Protein AF-K6UZ77-F1 (afdb_monomer_lite)

Secondary structure (DSSP, 8-state):
-HHHHHHHHSTT--HHHHHHHHHHHHHHHHHH----HHHHHHHHHHHHHHHGGGTT-TTS-HHHHHHHHHHHHTT-HHHHHHHHHHHHHHS-HHHHHHHHHHHHTSTTGGGGGSHHHHHHHHHHHHHHHTS--HHHHHHHHHHHHHHTTTTTHHHHHTTHHHHHHHHHT--HHHHHHHHHHHHHHHHHHHHTT-GGGGHHHHHHHHHHHHHHHHH---HHHHHHHHHHHTTGGGT-HHHHHHHHHHHTTS-HHHHHHHTSTTHHHHHHHHHTTSHHHHHHSSSHHHHHHHHHHHHHHHHHHHHHHHH--

Organism: Plasmodium cynomolgi (strain B) (NCBI:txid1120755)

Foldseek 3Di:
DVVVLVQLLDPPCFQVNLLVVLVVLLVVLVVVPDPDPVVLLVVLVVLLSSVLSPLPDPTYDLLSSLSNLLSSCPLPPVSVVVSLCSCVVRHDPLVSLVNVLSNCLDPSNPSCPPPSNVVVLLVLLVVQLPPPDVSSVLSSLLSLLSCLQDPNLVSVLVCLVSLLVVVVVVDLSSLLSLLSSLLSSLLSCVVVVNCVVRVPSNVSSVVSLQVSLQPDPDPLVNLVSLLSCLSVCVPDVVSVVSNVVSLVVDDPVVNVLSLDLPNLVVSVVVVCVDPSCVVRPNRVVVVVSVVSSVPRNVSSNVSCVVVVD

Sequence (309 aa):
MALLFQVLSSAKCDCGVFTSIMNYLKQLLGYLKINDTTTSEIICNIILKGIFVLDTGRNKNIRSFCELIILLINNDRHSLMNILRVIKDTMSLDFFYLFLLTLLSSPANSFIRQKDVKDIYLYYLFAGLHTNRENIMLYSLEMLNMLSLLDVYPEIVHLAGLLQNILEINNRNYDTYLFTISCNVVCKMKENQKEDLYNAELAQLVEICFEVLRRTKAKKLLYFFFLYSHKMLSMHDSFFDLYLKRYNELSDEEQKVLLSNNIFEASFRQICSCKFVQRHFSNIFCENMKTLSEESNLSLFHLLLTKVR

Radius of gyration: 21.84 Å; chains: 1; bounding box: 52×37×70 Å

Structure (mmCIF, N/CA/C/O backbone):
data_AF-K6UZ77-F1
#
_entry.id   AF-K6UZ77-F1
#
loop_
_atom_site.group_PDB
_atom_site.id
_atom_site.type_symbol
_atom_site.label_atom_id
_atom_site.label_alt_id
_atom_site.label_comp_id
_atom_site.label_asym_id
_atom_site.label_entity_id
_atom_site.label_seq_id
_atom_site.pdbx_PDB_ins_code
_atom_site.Cartn_x
_atom_site.Cartn_y
_atom_site.Cartn_z
_atom_site.occupancy
_atom_site.B_iso_or_equiv
_atom_site.auth_seq_id
_atom_site.auth_comp_id
_atom_site.auth_asym_id
_atom_site.auth_atom_id
_atom_site.pdbx_PDB_model_num
ATOM 1 N N . MET A 1 1 ? 15.164 -4.986 -35.325 1.00 46.94 1 MET A N 1
ATOM 2 C CA . MET A 1 1 ? 14.665 -3.878 -34.473 1.00 46.94 1 MET A CA 1
ATOM 3 C C . MET A 1 1 ? 13.613 -3.002 -35.153 1.00 46.94 1 MET A C 1
ATOM 5 O O . MET A 1 1 ? 12.541 -2.871 -34.583 1.00 46.94 1 MET A O 1
ATOM 9 N N . ALA A 1 2 ? 13.826 -2.480 -36.370 1.00 41.81 2 ALA A N 1
ATOM 10 C CA . ALA A 1 2 ? 12.778 -1.748 -37.110 1.00 41.81 2 ALA A CA 1
ATOM 11 C C . ALA A 1 2 ? 11.481 -2.570 -37.316 1.00 41.81 2 ALA A C 1
ATOM 13 O O . ALA A 1 2 ? 10.381 -2.052 -37.160 1.00 41.81 2 ALA A O 1
ATOM 14 N N . LEU A 1 3 ? 11.622 -3.881 -37.547 1.00 53.91 3 LEU A N 1
ATOM 15 C CA . LEU A 1 3 ? 10.512 -4.843 -37.596 1.00 53.91 3 LEU A CA 1
ATOM 16 C C . LEU A 1 3 ? 9.772 -4.990 -36.257 1.00 53.91 3 LEU A C 1
ATOM 18 O O . LEU A 1 3 ? 8.552 -5.069 -36.242 1.00 53.91 3 LEU A O 1
ATOM 22 N N . LEU A 1 4 ? 10.488 -4.981 -35.126 1.00 57.41 4 LEU A N 1
ATOM 23 C CA . LEU A 1 4 ? 9.871 -5.059 -33.797 1.00 57.41 4 LEU A CA 1
ATOM 24 C C . LEU A 1 4 ? 9.012 -3.813 -33.541 1.00 57.41 4 LEU A C 1
ATOM 26 O O . LEU A 1 4 ? 7.877 -3.918 -33.094 1.00 57.41 4 LEU A O 1
ATOM 30 N N . PHE A 1 5 ? 9.535 -2.639 -33.898 1.00 54.56 5 PHE A N 1
ATOM 31 C CA . PHE A 1 5 ? 8.814 -1.371 -33.820 1.00 54.56 5 PHE A CA 1
ATOM 32 C C . PHE A 1 5 ? 7.555 -1.358 -34.703 1.00 54.56 5 PHE A C 1
ATOM 34 O O . PHE A 1 5 ? 6.481 -0.992 -34.229 1.00 54.56 5 PHE A O 1
ATOM 41 N N . GLN A 1 6 ? 7.643 -1.820 -35.955 1.00 58.03 6 GLN A N 1
ATOM 42 C CA . GLN A 1 6 ? 6.482 -1.969 -36.847 1.00 58.03 6 GLN A CA 1
ATOM 43 C C . GLN A 1 6 ? 5.432 -2.959 -36.318 1.00 58.03 6 GLN A C 1
ATOM 45 O O . GLN A 1 6 ? 4.235 -2.725 -36.456 1.00 58.03 6 GLN A O 1
ATOM 50 N N . VAL A 1 7 ? 5.857 -4.052 -35.680 1.00 60.66 7 VAL A N 1
ATOM 51 C CA . VAL A 1 7 ? 4.934 -5.033 -35.095 1.00 60.66 7 VAL A CA 1
ATOM 52 C C . VAL A 1 7 ? 4.269 -4.484 -33.827 1.00 60.66 7 VAL A C 1
ATOM 54 O O . VAL A 1 7 ? 3.061 -4.629 -33.671 1.00 60.66 7 VAL A O 1
ATOM 57 N N . LEU A 1 8 ? 5.007 -3.801 -32.946 1.00 58.91 8 LEU A N 1
ATOM 58 C CA . LEU A 1 8 ? 4.470 -3.216 -31.705 1.00 58.91 8 LEU A CA 1
ATOM 59 C C . LEU A 1 8 ? 3.510 -2.041 -31.954 1.00 58.91 8 LEU A C 1
ATOM 61 O O . LEU A 1 8 ? 2.575 -1.836 -31.173 1.00 58.91 8 LEU A O 1
ATOM 65 N N . SER A 1 9 ? 3.737 -1.292 -33.035 1.00 55.97 9 SER A N 1
ATOM 66 C CA . SER A 1 9 ? 2.908 -0.160 -33.472 1.00 55.97 9 SER A CA 1
ATOM 67 C C . SER A 1 9 ? 1.680 -0.568 -34.292 1.00 55.97 9 SER A C 1
ATOM 69 O O . SER A 1 9 ? 0.791 0.249 -34.518 1.00 55.97 9 SER A O 1
ATOM 71 N N . SER A 1 10 ? 1.594 -1.833 -34.712 1.00 62.09 10 SER A N 1
ATOM 72 C CA . SER A 1 10 ? 0.469 -2.340 -35.493 1.00 62.09 10 SER A CA 1
ATOM 73 C C . SER A 1 10 ? -0.815 -2.404 -34.663 1.00 62.09 10 SER A C 1
ATOM 75 O O . SER A 1 10 ? -0.825 -2.928 -33.548 1.00 62.09 10 SER A O 1
ATOM 77 N N . ALA A 1 11 ? -1.935 -1.974 -35.253 1.00 58.62 11 ALA A N 1
ATOM 78 C CA . ALA A 1 11 ? -3.274 -2.133 -34.679 1.00 58.62 11 ALA A CA 1
ATOM 79 C C . ALA A 1 11 ? -3.675 -3.610 -34.465 1.00 58.62 11 ALA A C 1
ATOM 81 O O . ALA A 1 11 ? -4.612 -3.891 -33.725 1.00 58.62 11 ALA A O 1
ATOM 82 N N . LYS A 1 12 ? -2.960 -4.556 -35.096 1.00 61.72 12 LYS A N 1
ATOM 83 C CA . LYS A 1 12 ? -3.152 -6.008 -34.928 1.00 61.72 12 LYS A CA 1
ATOM 84 C C . LYS A 1 12 ? -2.359 -6.603 -33.755 1.00 61.72 12 LYS A C 1
ATOM 86 O O . LYS A 1 12 ? -2.467 -7.797 -33.503 1.00 61.72 12 LYS A O 1
ATOM 91 N N . CYS A 1 13 ? -1.534 -5.809 -33.070 1.00 64.38 13 CYS A N 1
ATOM 92 C CA . CYS A 1 13 ? -0.784 -6.253 -31.899 1.00 64.38 13 CYS A CA 1
ATOM 93 C C . CYS A 1 13 ? -1.684 -6.200 -30.660 1.00 64.38 13 CYS A C 1
ATOM 95 O O . CYS A 1 13 ? -1.732 -5.194 -29.944 1.00 64.38 13 CYS A O 1
ATOM 97 N N . ASP A 1 14 ? -2.439 -7.279 -30.455 1.00 65.00 14 ASP A N 1
ATOM 98 C CA . ASP A 1 14 ? -3.237 -7.487 -29.251 1.00 65.00 14 ASP A CA 1
ATOM 99 C C . ASP A 1 14 ? -2.370 -7.897 -28.045 1.00 65.00 14 ASP A C 1
ATOM 101 O O . ASP A 1 14 ? -1.153 -8.068 -28.145 1.00 65.00 14 ASP A O 1
ATOM 105 N N . CYS A 1 15 ? -3.003 -8.041 -26.877 1.00 60.06 15 CYS A N 1
ATOM 106 C CA . CYS A 1 15 ? -2.317 -8.398 -25.636 1.00 60.06 15 CYS A CA 1
ATOM 107 C C . CYS A 1 15 ? -1.567 -9.742 -25.736 1.00 60.06 15 CYS A C 1
ATOM 109 O O . CYS A 1 15 ? -0.464 -9.859 -25.207 1.00 60.06 15 CYS A O 1
ATOM 111 N N . GLY A 1 16 ? -2.116 -10.732 -26.449 1.00 63.66 16 GLY A N 1
ATOM 112 C CA . GLY A 1 16 ? -1.512 -12.058 -26.589 1.00 63.66 16 GLY A CA 1
ATOM 113 C C . GLY A 1 16 ? -0.252 -12.026 -27.449 1.00 63.66 16 GLY A C 1
ATOM 114 O O . GLY A 1 16 ? 0.808 -12.477 -27.013 1.00 63.66 16 GLY A O 1
ATOM 115 N N . VAL A 1 17 ? -0.341 -11.410 -28.631 1.00 67.25 17 VAL A N 1
ATOM 116 C CA . VAL A 1 17 ? 0.807 -11.203 -29.529 1.00 67.25 17 VAL A CA 1
ATOM 117 C C . VAL A 1 17 ? 1.891 -10.386 -28.829 1.00 67.25 17 VAL A C 1
ATOM 119 O O . VAL A 1 17 ? 3.074 -10.731 -28.877 1.00 67.25 17 VAL A O 1
ATOM 122 N N . PHE A 1 18 ? 1.486 -9.334 -28.120 1.00 64.00 18 PHE A N 1
ATOM 123 C CA . PHE A 1 18 ? 2.385 -8.502 -27.339 1.00 64.00 18 PHE A CA 1
ATOM 124 C C . PHE A 1 18 ? 3.118 -9.306 -26.249 1.00 64.00 18 PHE A C 1
ATOM 126 O O . PHE A 1 18 ? 4.346 -9.249 -26.161 1.00 64.00 18 PHE A O 1
ATOM 133 N N . THR A 1 19 ? 2.405 -10.113 -25.458 1.00 64.75 19 THR A N 1
ATOM 134 C CA . THR A 1 19 ? 3.013 -10.967 -24.426 1.00 64.75 19 THR A CA 1
ATOM 135 C C . THR A 1 19 ? 3.993 -11.984 -25.018 1.00 64.75 19 THR A C 1
ATOM 137 O O . THR A 1 19 ? 5.072 -12.176 -24.456 1.00 64.75 19 THR A O 1
ATOM 140 N N . SER A 1 20 ? 3.691 -12.588 -26.171 1.00 68.25 20 SER A N 1
ATOM 141 C CA . SER A 1 20 ? 4.612 -13.506 -26.855 1.00 68.25 20 SER A CA 1
ATOM 142 C C . SER A 1 20 ? 5.909 -12.824 -27.298 1.00 68.25 20 SER A C 1
ATOM 144 O O . SER A 1 20 ? 6.992 -13.361 -27.059 1.00 68.25 20 SER A O 1
ATOM 146 N N . ILE A 1 21 ? 5.822 -11.619 -27.875 1.00 67.06 21 ILE A N 1
ATOM 147 C CA . ILE A 1 21 ? 7.001 -10.820 -28.259 1.00 67.06 21 ILE A CA 1
ATOM 148 C C . ILE A 1 21 ? 7.850 -10.500 -27.027 1.00 67.06 21 ILE A C 1
ATOM 150 O O . ILE A 1 21 ? 9.077 -10.597 -27.065 1.00 67.06 21 ILE A O 1
ATOM 154 N N . MET A 1 22 ? 7.203 -10.152 -25.916 1.00 67.12 22 MET A N 1
ATOM 155 C CA . MET A 1 22 ? 7.898 -9.848 -24.672 1.00 67.12 22 MET A CA 1
ATOM 156 C C . MET A 1 22 ? 8.594 -11.056 -24.070 1.00 67.12 22 MET A C 1
ATOM 158 O O . MET A 1 22 ? 9.744 -10.945 -23.655 1.00 67.12 22 MET A O 1
ATOM 162 N N . ASN A 1 23 ? 7.946 -12.217 -24.062 1.00 67.38 23 ASN A N 1
ATOM 163 C CA . ASN A 1 23 ? 8.566 -13.442 -23.572 1.00 67.38 23 ASN A CA 1
ATOM 164 C C . ASN A 1 23 ? 9.771 -13.847 -24.426 1.00 67.38 23 ASN A C 1
ATOM 166 O O . ASN A 1 23 ? 10.802 -14.222 -23.870 1.00 67.38 23 ASN A O 1
ATOM 170 N N . TYR A 1 24 ? 9.686 -13.683 -25.747 1.00 70.00 24 TYR A N 1
ATOM 171 C CA . TYR A 1 24 ? 10.829 -13.891 -26.634 1.00 70.00 24 TYR A CA 1
ATOM 172 C C . TYR A 1 24 ? 11.985 -12.932 -26.316 1.00 70.00 24 TYR A C 1
ATOM 174 O O . TYR A 1 24 ? 13.129 -13.361 -26.188 1.00 70.00 24 TYR A O 1
ATOM 182 N N . LEU A 1 25 ? 11.698 -11.640 -26.125 1.00 67.62 25 LEU A N 1
ATOM 183 C CA . LEU A 1 25 ? 12.727 -10.661 -25.769 1.00 67.62 25 LEU A CA 1
ATOM 184 C C . LEU A 1 25 ? 13.370 -10.961 -24.411 1.00 67.62 25 LEU A C 1
ATOM 186 O O . LEU A 1 25 ? 14.585 -10.847 -24.295 1.00 67.62 25 LEU A O 1
ATOM 190 N N . LYS A 1 26 ? 12.603 -11.406 -23.409 1.00 67.44 26 LYS A N 1
ATOM 191 C CA . LYS A 1 26 ? 13.160 -11.824 -22.111 1.00 67.44 26 LYS A CA 1
ATOM 192 C C . LYS A 1 26 ? 14.119 -12.996 -22.263 1.00 67.44 26 LYS A C 1
ATOM 194 O O . LYS A 1 26 ? 15.205 -12.964 -21.695 1.00 67.44 26 LYS A O 1
ATOM 199 N N . GLN A 1 27 ? 13.725 -14.012 -23.033 1.00 68.19 27 GLN A N 1
ATOM 200 C CA . GLN A 1 27 ? 14.581 -15.164 -23.316 1.00 68.19 27 GLN A CA 1
ATOM 201 C C . GLN A 1 27 ? 15.862 -14.714 -24.018 1.00 68.19 27 GLN A C 1
ATOM 203 O O . GLN A 1 27 ? 16.953 -15.049 -23.569 1.00 68.19 27 GLN A O 1
ATOM 208 N N . LEU A 1 28 ? 15.737 -13.889 -25.060 1.00 67.12 28 LEU A N 1
ATOM 209 C CA . LEU A 1 28 ? 16.874 -13.356 -25.805 1.00 67.12 28 LEU A CA 1
ATOM 210 C C . LEU A 1 28 ? 17.838 -12.570 -24.904 1.00 67.12 28 LEU A C 1
ATOM 212 O O . LEU A 1 28 ? 19.041 -12.804 -24.957 1.00 67.12 28 LEU A O 1
ATOM 216 N N . LEU A 1 29 ? 17.329 -11.677 -24.053 1.00 64.19 29 LEU A N 1
ATOM 217 C CA . LEU A 1 29 ? 18.154 -10.917 -23.109 1.00 64.19 29 LEU A CA 1
ATOM 218 C C . LEU A 1 29 ? 18.827 -11.816 -22.070 1.00 64.19 29 LEU A C 1
ATOM 220 O O . LEU A 1 29 ? 20.002 -11.620 -21.772 1.00 64.19 29 LEU A O 1
ATOM 224 N N . GLY A 1 30 ? 18.119 -12.836 -21.578 1.00 65.00 30 GLY A N 1
ATOM 225 C CA . GLY A 1 30 ? 18.694 -13.849 -20.693 1.00 65.00 30 GLY A CA 1
ATOM 226 C C . GLY A 1 30 ? 19.839 -14.633 -21.347 1.00 65.00 30 GLY A C 1
ATOM 227 O O . GLY A 1 30 ? 20.818 -14.960 -20.678 1.00 65.00 30 GLY A O 1
ATOM 228 N N . TYR A 1 31 ? 19.756 -14.889 -22.656 1.00 63.69 31 TYR A N 1
ATOM 229 C CA . TYR A 1 31 ? 20.817 -15.557 -23.416 1.00 63.69 31 TYR A CA 1
ATOM 230 C C . TYR A 1 31 ? 22.008 -14.651 -23.737 1.00 63.69 31 TYR A C 1
ATOM 232 O O . TYR A 1 31 ? 23.142 -15.127 -23.734 1.00 63.69 31 TYR A O 1
ATOM 240 N N . LEU A 1 32 ? 21.774 -13.366 -24.014 1.00 61.66 32 LEU A N 1
ATOM 241 C CA . LEU A 1 32 ? 22.810 -12.458 -24.512 1.00 61.66 32 LEU A CA 1
ATOM 242 C C . LEU A 1 32 ? 23.869 -12.065 -23.468 1.00 61.66 32 LEU A C 1
ATOM 244 O O . LEU A 1 32 ? 24.895 -11.538 -23.881 1.00 61.66 32 LEU A O 1
ATOM 248 N N . LYS A 1 33 ? 23.657 -12.330 -22.163 1.00 56.81 33 LYS A N 1
ATOM 249 C CA . LYS A 1 33 ? 24.582 -11.992 -21.052 1.00 56.81 33 LYS A CA 1
ATOM 250 C C . LYS A 1 33 ? 25.294 -10.650 -21.283 1.00 56.81 33 LYS A C 1
ATOM 252 O O . LYS A 1 33 ? 26.507 -10.586 -21.475 1.00 56.81 33 LYS A O 1
ATOM 257 N N . ILE A 1 34 ? 24.497 -9.587 -21.327 1.00 59.72 34 ILE A N 1
ATOM 258 C CA . ILE A 1 34 ? 24.974 -8.237 -21.622 1.00 59.72 34 ILE A CA 1
ATOM 259 C C . ILE A 1 34 ? 25.725 -7.718 -20.396 1.00 59.72 34 ILE A C 1
ATOM 261 O O . ILE A 1 34 ? 25.127 -7.494 -19.344 1.00 59.72 34 ILE A O 1
ATOM 265 N N . ASN A 1 35 ? 27.039 -7.567 -20.538 1.00 56.75 35 ASN A N 1
ATOM 266 C CA . ASN A 1 35 ? 27.932 -7.162 -19.452 1.00 56.75 35 ASN A CA 1
ATOM 267 C C . ASN A 1 35 ? 28.446 -5.722 -19.606 1.00 56.75 35 ASN A C 1
ATOM 269 O O . ASN A 1 35 ? 29.121 -5.231 -18.705 1.00 56.75 35 ASN A O 1
ATOM 273 N N . ASP A 1 36 ? 28.156 -5.047 -20.722 1.00 62.12 36 ASP A N 1
ATOM 274 C CA . ASP A 1 36 ? 28.548 -3.659 -20.959 1.00 62.12 36 ASP A CA 1
ATOM 275 C C . ASP A 1 36 ? 27.347 -2.702 -20.868 1.00 62.12 36 ASP A C 1
ATOM 277 O O . ASP A 1 36 ? 26.268 -2.941 -21.416 1.00 62.12 36 ASP A O 1
ATOM 281 N N . THR A 1 37 ? 27.545 -1.594 -20.157 1.00 59.72 37 THR A N 1
ATOM 282 C CA . THR A 1 37 ? 26.526 -0.574 -19.869 1.00 59.72 37 THR A CA 1
ATOM 283 C C . THR A 1 37 ? 25.980 0.085 -21.134 1.00 59.72 37 THR A C 1
ATOM 285 O O . THR A 1 37 ? 24.780 0.327 -21.233 1.00 59.72 37 THR A O 1
ATOM 288 N N . THR A 1 38 ? 26.825 0.323 -22.138 1.00 63.66 38 THR A N 1
ATOM 289 C CA . THR A 1 38 ? 26.428 0.989 -23.387 1.00 63.66 38 THR A CA 1
ATOM 290 C C . THR A 1 38 ? 25.427 0.159 -24.196 1.00 63.66 38 THR A C 1
ATOM 292 O O . THR A 1 38 ? 24.432 0.693 -24.691 1.00 63.66 38 THR A O 1
ATOM 295 N N . THR A 1 39 ? 25.635 -1.154 -24.307 1.00 63.28 39 THR A N 1
ATOM 296 C CA . THR A 1 39 ? 24.705 -2.051 -25.010 1.00 63.28 39 THR A CA 1
ATOM 297 C C . THR A 1 39 ? 23.376 -2.175 -24.264 1.00 63.28 39 THR A C 1
ATOM 299 O O . THR A 1 39 ? 22.316 -2.139 -24.901 1.00 63.28 39 THR A O 1
ATOM 302 N N . SER A 1 40 ? 23.404 -2.225 -22.928 1.00 62.00 40 SER A N 1
ATOM 303 C CA . SER A 1 40 ? 22.195 -2.181 -22.095 1.00 62.00 40 SER A CA 1
ATOM 304 C C . SER A 1 40 ? 21.395 -0.895 -22.315 1.00 62.00 40 SER A C 1
ATOM 306 O O . SER A 1 40 ? 20.190 -0.958 -22.554 1.00 62.00 40 SER A O 1
ATOM 308 N N . GLU A 1 41 ? 22.049 0.269 -22.336 1.00 60.81 41 GLU A N 1
ATOM 309 C CA . GLU A 1 41 ? 21.397 1.560 -22.587 1.00 60.81 41 GLU A CA 1
ATOM 310 C C . GLU A 1 41 ? 20.771 1.653 -23.986 1.00 60.81 41 GLU A C 1
ATOM 312 O O . GLU A 1 41 ? 19.647 2.142 -24.134 1.00 60.81 41 GLU A O 1
ATOM 317 N N . ILE A 1 42 ? 21.453 1.162 -25.026 1.00 64.38 42 ILE A N 1
ATOM 318 C CA . ILE A 1 42 ? 20.922 1.149 -26.398 1.00 64.38 42 ILE A CA 1
ATOM 319 C C . ILE A 1 42 ? 19.668 0.273 -26.479 1.00 64.38 42 ILE A C 1
ATOM 321 O O . ILE A 1 42 ? 18.655 0.685 -27.050 1.00 64.38 42 ILE A O 1
ATOM 325 N N . ILE A 1 43 ? 19.704 -0.920 -25.888 1.00 63.22 43 ILE A N 1
ATOM 326 C CA . ILE A 1 43 ? 18.568 -1.846 -25.893 1.00 63.22 43 ILE A CA 1
ATOM 327 C C . ILE A 1 43 ? 17.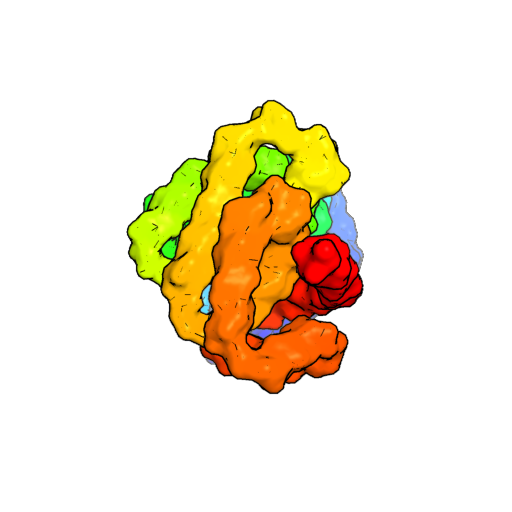403 -1.289 -25.071 1.00 63.22 43 ILE A C 1
ATOM 329 O O . ILE A 1 43 ? 16.269 -1.305 -25.556 1.00 63.22 43 ILE A O 1
ATOM 333 N N . CYS A 1 44 ? 17.675 -0.719 -23.894 1.00 62.75 44 CYS A N 1
ATOM 334 C CA . CYS A 1 44 ? 16.694 0.007 -23.086 1.00 62.75 44 CYS A CA 1
ATOM 335 C C . CYS A 1 44 ? 16.031 1.126 -23.888 1.00 62.75 44 CYS A C 1
ATOM 337 O O . CYS A 1 44 ? 14.807 1.190 -23.952 1.00 62.75 44 CYS A O 1
ATOM 339 N N . ASN A 1 45 ? 16.813 1.967 -24.565 1.00 63.28 45 ASN A N 1
ATOM 340 C CA . ASN A 1 45 ? 16.289 3.058 -25.384 1.00 63.28 45 ASN A CA 1
ATOM 341 C C . ASN A 1 45 ? 15.417 2.561 -26.544 1.00 63.28 45 ASN A C 1
ATOM 343 O O . ASN A 1 45 ? 14.426 3.202 -26.893 1.00 63.28 45 ASN A O 1
ATOM 347 N N . ILE A 1 46 ? 15.744 1.415 -27.144 1.00 63.12 46 ILE A N 1
ATOM 348 C CA . ILE A 1 46 ? 14.920 0.828 -28.208 1.00 63.12 46 ILE A CA 1
ATOM 349 C C . ILE A 1 46 ? 13.613 0.254 -27.641 1.00 63.12 46 ILE A C 1
ATOM 351 O O . ILE A 1 46 ? 12.553 0.449 -28.238 1.00 63.12 46 ILE A O 1
ATOM 355 N N . ILE A 1 47 ? 13.663 -0.402 -26.480 1.00 64.25 47 ILE A N 1
ATOM 356 C CA . ILE A 1 47 ? 12.477 -0.907 -25.775 1.00 64.25 47 ILE A CA 1
ATOM 357 C C . ILE A 1 47 ? 11.573 0.255 -25.349 1.00 64.25 47 ILE A C 1
ATOM 359 O O . ILE A 1 47 ? 10.371 0.205 -25.596 1.00 64.25 47 ILE A O 1
ATOM 363 N N . LEU A 1 48 ? 12.148 1.337 -24.818 1.00 62.81 48 LEU A N 1
ATOM 364 C CA . LEU A 1 48 ? 11.445 2.571 -24.455 1.00 62.81 48 LEU A CA 1
ATOM 365 C C . LEU A 1 48 ? 10.792 3.249 -25.658 1.00 62.81 48 LEU A C 1
ATOM 367 O O . LEU A 1 48 ? 9.629 3.637 -25.588 1.00 62.81 48 LEU A O 1
ATOM 371 N N . LYS A 1 49 ? 11.474 3.295 -26.807 1.00 62.09 49 LYS A N 1
ATOM 372 C CA . LYS A 1 49 ? 10.862 3.738 -28.070 1.00 62.09 49 LYS A CA 1
ATOM 373 C C . LYS A 1 49 ? 9.680 2.870 -28.505 1.00 62.09 49 LYS A C 1
ATOM 375 O O . LYS A 1 49 ? 8.741 3.389 -29.100 1.00 62.09 49 LYS A O 1
ATOM 380 N N . GLY A 1 50 ? 9.695 1.577 -28.184 1.00 59.06 50 GLY A N 1
ATOM 381 C CA . GLY A 1 50 ? 8.543 0.687 -28.350 1.00 59.06 50 GLY A CA 1
ATOM 382 C C . GLY A 1 50 ? 7.400 0.984 -27.370 1.00 59.06 50 GLY A C 1
ATOM 383 O O . GLY A 1 50 ? 6.239 0.913 -27.770 1.00 59.06 50 GLY A O 1
ATOM 384 N N . ILE A 1 51 ? 7.720 1.361 -26.126 1.00 59.00 51 ILE A N 1
ATOM 385 C CA . ILE A 1 51 ? 6.757 1.778 -25.090 1.00 59.0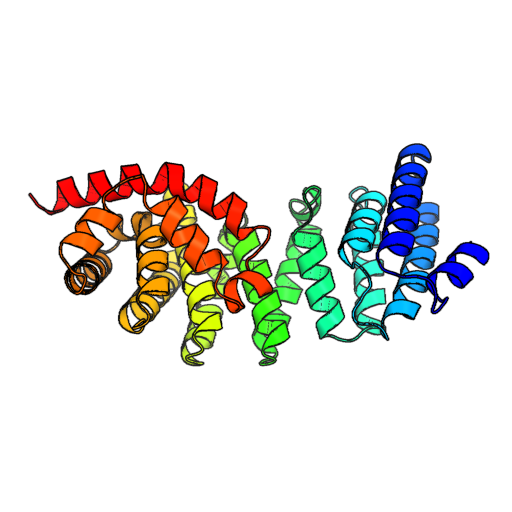0 51 ILE A CA 1
ATOM 386 C C . ILE A 1 51 ? 6.013 3.058 -25.513 1.00 59.00 51 ILE A C 1
ATOM 388 O O . ILE A 1 51 ? 4.802 3.134 -25.317 1.00 59.00 51 ILE A O 1
ATOM 392 N N . PHE A 1 52 ? 6.678 4.012 -26.182 1.00 56.00 52 PHE A N 1
ATOM 393 C CA . PHE A 1 52 ? 6.065 5.275 -26.643 1.00 56.00 52 PHE A CA 1
ATOM 394 C C . PHE A 1 52 ? 4.892 5.136 -27.602 1.00 56.00 52 PHE A C 1
ATOM 396 O O . PHE A 1 52 ? 4.018 5.994 -27.632 1.00 56.00 52 PHE A O 1
ATOM 403 N N . VAL A 1 53 ? 4.806 4.034 -28.342 1.00 55.66 53 VAL A N 1
ATOM 404 C CA . VAL A 1 53 ? 3.670 3.804 -29.246 1.00 55.66 53 VAL A CA 1
ATOM 405 C C . VAL A 1 53 ? 2.434 3.275 -28.496 1.00 55.66 53 VAL A C 1
ATOM 407 O O . VAL A 1 53 ? 1.360 3.117 -29.074 1.00 55.66 53 VAL A O 1
ATOM 410 N N . LEU A 1 54 ? 2.555 2.989 -27.197 1.00 55.53 54 LEU A N 1
ATOM 411 C CA . LEU A 1 54 ? 1.511 2.352 -26.390 1.00 55.53 54 LEU A CA 1
ATOM 412 C C . LEU A 1 54 ? 0.711 3.329 -25.529 1.00 55.53 54 LEU A C 1
ATOM 414 O O . LEU A 1 54 ? -0.279 2.909 -24.934 1.00 55.53 54 LEU A O 1
ATOM 418 N N . ASP A 1 55 ? 1.059 4.618 -25.544 1.00 48.78 55 ASP A N 1
ATOM 419 C CA . ASP A 1 55 ? 0.359 5.694 -24.818 1.00 48.78 55 ASP A CA 1
ATOM 420 C C . ASP A 1 55 ? -1.066 5.973 -25.353 1.00 48.78 55 ASP A C 1
ATOM 422 O O . ASP A 1 55 ? -1.773 6.865 -24.900 1.00 48.78 55 ASP A O 1
ATOM 426 N N . THR A 1 56 ? -1.532 5.185 -26.327 1.00 45.19 56 THR A N 1
ATOM 427 C CA . THR A 1 56 ? -2.824 5.379 -27.000 1.00 45.19 56 THR A CA 1
ATOM 428 C C . THR A 1 56 ? -3.816 4.224 -26.821 1.00 45.19 56 THR A C 1
ATOM 430 O O . THR A 1 56 ? -4.927 4.297 -27.343 1.00 45.19 56 THR A O 1
ATOM 433 N N . GLY A 1 57 ? -3.487 3.161 -26.068 1.00 46.59 57 GLY A N 1
ATOM 434 C CA . GLY A 1 57 ? -4.344 1.968 -25.995 1.00 46.59 57 GLY A CA 1
ATOM 435 C C . GLY A 1 57 ? -4.387 1.273 -24.636 1.00 46.59 57 GLY A C 1
ATOM 436 O O . GLY A 1 57 ? -3.396 0.712 -24.184 1.00 46.59 57 GLY A O 1
ATOM 437 N N . ARG A 1 58 ? -5.587 1.194 -24.042 1.00 45.50 58 ARG A N 1
ATOM 438 C CA . ARG A 1 58 ? -5.929 0.539 -22.756 1.00 45.50 58 ARG A CA 1
ATOM 439 C C . ARG A 1 58 ? -5.595 -0.968 -22.617 1.00 45.50 58 ARG A C 1
ATOM 441 O O . ARG A 1 58 ? -6.032 -1.571 -21.648 1.00 45.50 58 ARG A O 1
ATOM 448 N N . ASN A 1 59 ? -4.850 -1.598 -23.528 1.00 46.84 59 ASN A N 1
ATOM 449 C CA . ASN A 1 59 ? -4.782 -3.067 -23.637 1.00 46.84 59 ASN A CA 1
ATOM 450 C C . ASN A 1 59 ? -3.374 -3.683 -23.745 1.00 46.84 59 ASN A C 1
ATOM 452 O O . ASN A 1 59 ? -3.257 -4.837 -24.156 1.00 46.84 59 ASN A O 1
ATOM 456 N N . LYS A 1 60 ? -2.298 -2.973 -23.383 1.00 54.97 60 LYS A N 1
ATOM 457 C CA . LYS A 1 60 ? -0.935 -3.542 -23.422 1.00 54.97 60 LYS A CA 1
ATOM 458 C C . LYS A 1 60 ? -0.379 -3.747 -22.013 1.00 54.97 60 LYS A C 1
ATOM 460 O O . LYS A 1 60 ? -0.480 -2.873 -21.158 1.00 54.97 60 LYS A O 1
ATOM 465 N N . ASN A 1 61 ? 0.164 -4.939 -21.761 1.00 59.62 61 ASN A N 1
ATOM 466 C CA . ASN A 1 61 ? 0.562 -5.384 -20.427 1.00 59.62 61 ASN A CA 1
ATOM 467 C C . ASN A 1 61 ? 1.882 -4.721 -19.989 1.00 59.62 61 ASN A C 1
ATOM 469 O O . ASN A 1 61 ? 2.965 -5.234 -20.276 1.00 59.62 61 ASN A O 1
ATOM 473 N N . ILE A 1 62 ? 1.783 -3.590 -19.278 1.00 64.75 62 ILE A N 1
ATOM 474 C CA . ILE A 1 62 ? 2.915 -2.820 -18.718 1.00 64.75 62 ILE A CA 1
ATOM 475 C C . ILE A 1 62 ? 3.887 -3.726 -17.945 1.00 64.75 62 ILE A C 1
ATOM 477 O O . ILE A 1 62 ? 5.101 -3.546 -18.032 1.00 64.75 62 ILE A O 1
ATOM 481 N N . ARG A 1 63 ? 3.374 -4.776 -17.288 1.00 64.38 63 ARG A N 1
ATOM 482 C CA . ARG A 1 63 ? 4.170 -5.767 -16.549 1.00 64.38 63 ARG A CA 1
ATOM 483 C C . ARG A 1 63 ? 5.282 -6.385 -17.386 1.00 64.38 63 ARG A C 1
ATOM 485 O O . ARG A 1 63 ? 6.394 -6.546 -16.897 1.00 64.38 63 ARG A O 1
ATOM 492 N N . SER A 1 64 ? 5.013 -6.702 -18.650 1.00 61.22 64 SER A N 1
ATOM 493 C CA . SER A 1 64 ? 6.009 -7.335 -19.514 1.00 61.22 64 SER A CA 1
ATOM 494 C C . SER A 1 64 ? 7.180 -6.403 -19.847 1.00 61.22 64 SER A C 1
ATOM 496 O O . SER A 1 64 ? 8.304 -6.881 -19.994 1.00 61.22 64 SER A O 1
ATOM 498 N N . PHE A 1 65 ? 6.945 -5.087 -19.898 1.00 66.44 65 PHE A N 1
ATOM 499 C CA . PHE A 1 65 ? 8.016 -4.095 -20.012 1.00 66.44 65 PHE A CA 1
ATOM 500 C C . PHE A 1 65 ? 8.777 -3.914 -18.710 1.00 66.44 65 PHE A C 1
ATOM 502 O O . PHE A 1 65 ? 10.002 -3.855 -18.745 1.00 66.44 65 PHE A O 1
ATOM 509 N N . CYS A 1 66 ? 8.081 -3.861 -17.573 1.00 65.75 66 CYS A N 1
ATOM 510 C CA . CYS A 1 66 ? 8.730 -3.795 -16.267 1.00 65.75 66 CYS A CA 1
ATOM 511 C C . CYS A 1 66 ? 9.670 -4.990 -16.060 1.00 65.75 66 CYS A C 1
ATOM 513 O O . CYS A 1 66 ? 10.801 -4.809 -15.633 1.00 65.75 66 CYS A O 1
ATOM 515 N N . GLU A 1 67 ? 9.254 -6.198 -16.444 1.00 65.62 67 GLU A N 1
ATOM 516 C CA . GLU A 1 67 ? 10.087 -7.404 -16.365 1.00 65.62 67 GLU A CA 1
ATOM 517 C C . GLU A 1 67 ? 11.321 -7.333 -17.288 1.00 65.62 67 GLU A C 1
ATOM 519 O O . GLU A 1 67 ? 12.405 -7.734 -16.875 1.00 65.62 67 GLU A O 1
ATOM 524 N N . LEU A 1 68 ? 11.207 -6.776 -18.502 1.00 65.62 68 LEU A N 1
ATOM 525 C CA . LEU A 1 68 ? 12.369 -6.529 -19.372 1.00 65.62 68 LEU A CA 1
ATOM 526 C C . LEU A 1 68 ? 13.317 -5.477 -18.803 1.00 65.62 68 LEU A C 1
ATOM 528 O O . LEU A 1 68 ? 14.530 -5.646 -18.857 1.00 65.62 68 LEU A O 1
ATOM 532 N N . ILE A 1 69 ? 12.765 -4.395 -18.261 1.00 66.69 69 ILE A N 1
ATOM 533 C CA . ILE A 1 69 ? 13.534 -3.318 -17.647 1.00 66.69 69 ILE A CA 1
ATOM 534 C C . ILE A 1 69 ? 14.283 -3.848 -16.422 1.00 66.69 69 ILE A C 1
ATOM 536 O O . ILE A 1 69 ? 15.461 -3.559 -16.286 1.00 66.69 69 ILE A O 1
ATOM 540 N N . ILE A 1 70 ? 13.670 -4.702 -15.596 1.00 65.38 70 ILE A N 1
ATOM 541 C CA . ILE A 1 70 ? 14.360 -5.371 -14.480 1.00 65.38 70 ILE A CA 1
ATOM 542 C C . ILE A 1 70 ? 15.515 -6.248 -14.980 1.00 65.38 70 ILE A C 1
ATOM 544 O O . ILE A 1 70 ? 16.603 -6.191 -14.411 1.00 65.38 70 ILE A O 1
ATOM 548 N N . LEU A 1 71 ? 15.308 -7.019 -16.055 1.00 62.62 71 LEU A N 1
ATOM 549 C CA . LEU A 1 71 ? 16.364 -7.849 -16.651 1.00 62.62 71 LEU A CA 1
ATOM 550 C C . LEU A 1 71 ? 17.528 -7.019 -17.210 1.00 62.62 71 LEU A C 1
ATOM 552 O O . LEU A 1 71 ? 18.669 -7.466 -17.162 1.00 62.62 71 LEU A O 1
ATOM 556 N N . LEU A 1 72 ? 17.248 -5.825 -17.734 1.00 61.75 72 LEU A N 1
ATOM 557 C CA . LEU A 1 72 ? 18.262 -4.912 -18.269 1.00 61.75 72 LEU A CA 1
ATOM 558 C C . LEU A 1 72 ? 18.959 -4.103 -17.185 1.00 61.75 72 LEU A C 1
ATOM 560 O O . LEU A 1 72 ? 20.132 -3.777 -17.338 1.00 61.75 72 LEU A O 1
ATOM 564 N N . ILE A 1 73 ? 18.243 -3.776 -16.106 1.00 62.34 73 ILE A N 1
ATOM 565 C CA . ILE A 1 73 ? 18.782 -2.950 -15.035 1.00 62.34 73 ILE A CA 1
ATOM 566 C C . ILE A 1 73 ? 19.972 -3.637 -14.390 1.00 62.34 73 ILE A C 1
ATOM 568 O O . ILE A 1 73 ? 20.858 -2.911 -13.999 1.00 62.34 73 ILE A O 1
ATOM 572 N N . ASN A 1 74 ? 20.067 -4.969 -14.316 1.00 56.78 74 ASN A N 1
ATOM 573 C CA . ASN A 1 74 ? 21.277 -5.697 -13.890 1.00 56.78 74 ASN A CA 1
ATOM 574 C C . ASN A 1 74 ? 22.064 -5.037 -12.718 1.00 56.78 74 ASN A C 1
ATOM 576 O O . ASN A 1 74 ? 23.291 -5.059 -12.685 1.00 56.78 74 ASN A O 1
ATOM 580 N N . ASN A 1 75 ? 21.349 -4.436 -11.754 1.00 54.16 75 ASN A N 1
ATOM 581 C CA . ASN A 1 75 ? 21.864 -3.629 -10.632 1.00 54.16 75 ASN A CA 1
ATOM 582 C C . ASN A 1 75 ? 22.538 -2.264 -10.946 1.00 54.16 75 ASN A C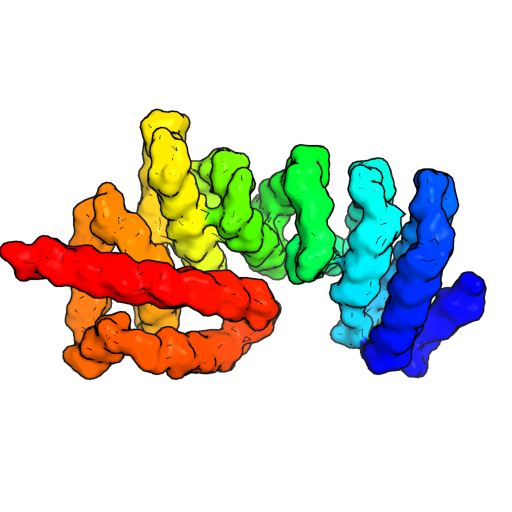 1
ATOM 584 O O . ASN A 1 75 ? 23.265 -1.745 -10.104 1.00 54.16 75 ASN A O 1
ATOM 588 N N . ASP A 1 76 ? 22.285 -1.643 -12.098 1.00 61.38 76 ASP A N 1
ATOM 589 C CA . ASP A 1 76 ? 22.784 -0.321 -12.486 1.00 61.38 76 ASP A CA 1
ATOM 590 C C . ASP A 1 76 ? 21.741 0.796 -12.277 1.00 61.38 76 ASP A C 1
ATOM 592 O O . ASP A 1 76 ? 20.740 0.932 -12.994 1.00 61.38 76 ASP A O 1
ATOM 596 N N . ARG A 1 77 ? 22.025 1.657 -11.293 1.00 66.56 77 ARG A N 1
ATOM 597 C CA . ARG A 1 77 ? 21.260 2.868 -10.960 1.00 66.56 77 ARG A CA 1
ATOM 598 C C . ARG A 1 77 ? 21.125 3.822 -12.148 1.00 66.56 77 ARG A C 1
ATOM 600 O O . ARG A 1 77 ? 20.070 4.442 -12.302 1.00 66.56 77 ARG A O 1
ATOM 607 N N . HIS A 1 78 ? 22.180 3.992 -12.949 1.00 67.00 78 HIS A N 1
ATOM 608 C CA . HIS A 1 78 ? 22.191 4.973 -14.036 1.00 67.00 78 HIS A CA 1
ATOM 609 C C . HIS A 1 78 ? 21.182 4.597 -15.117 1.00 67.00 78 HIS A C 1
ATOM 611 O O . HIS A 1 78 ? 20.363 5.432 -15.510 1.00 67.00 78 HIS A O 1
ATOM 617 N N . SER A 1 79 ? 21.155 3.319 -15.495 1.00 66.81 79 SER A N 1
ATOM 618 C CA . SER A 1 79 ? 20.154 2.764 -16.403 1.00 66.81 79 SER A CA 1
ATOM 619 C C . SER A 1 79 ? 18.725 2.975 -15.892 1.00 66.81 79 SER A C 1
ATOM 621 O O . SER A 1 79 ? 17.884 3.474 -16.641 1.00 66.81 79 SER A O 1
ATOM 623 N N . LEU A 1 80 ? 18.440 2.692 -14.612 1.00 71.00 80 LEU A N 1
ATOM 624 C CA . LEU A 1 80 ? 17.107 2.937 -14.040 1.00 71.00 80 LEU A CA 1
ATOM 625 C C . LEU A 1 80 ? 16.729 4.425 -14.091 1.00 71.00 80 LEU A C 1
ATOM 627 O O . LEU A 1 80 ? 15.628 4.757 -14.522 1.00 71.00 80 LEU A O 1
ATOM 631 N N . MET A 1 81 ? 17.623 5.330 -13.688 1.00 70.06 81 MET A N 1
ATOM 632 C CA . MET A 1 81 ? 17.346 6.772 -13.698 1.00 70.06 81 MET A CA 1
ATOM 633 C C . MET A 1 81 ? 17.090 7.310 -15.103 1.00 70.06 81 MET A C 1
ATOM 635 O O . MET A 1 81 ? 16.166 8.102 -15.292 1.00 70.06 81 MET A O 1
ATOM 639 N N . ASN A 1 82 ? 17.865 6.858 -16.088 1.00 67.44 82 ASN A N 1
ATOM 640 C CA . ASN A 1 82 ? 17.670 7.226 -17.485 1.00 67.44 82 ASN A CA 1
ATOM 641 C C . ASN A 1 82 ? 16.316 6.724 -17.998 1.00 67.44 82 ASN A C 1
ATOM 643 O O . ASN A 1 82 ? 15.569 7.495 -18.596 1.00 67.44 82 ASN A O 1
ATOM 647 N N . ILE A 1 83 ? 15.950 5.477 -17.690 1.00 70.00 83 ILE A N 1
ATOM 648 C CA . ILE A 1 83 ? 14.646 4.904 -18.045 1.00 70.00 83 ILE A CA 1
ATOM 649 C C . ILE A 1 83 ? 13.498 5.687 -17.400 1.00 70.00 83 ILE A C 1
ATOM 651 O O . ILE A 1 83 ? 12.555 6.075 -18.088 1.00 70.00 83 ILE A O 1
ATOM 655 N N . LEU A 1 84 ? 13.581 5.957 -16.095 1.00 73.81 84 LEU A N 1
ATOM 656 C CA . LEU A 1 84 ? 12.548 6.692 -15.367 1.00 73.81 84 LEU A CA 1
ATOM 657 C C . LEU A 1 84 ? 12.394 8.118 -15.885 1.00 73.81 84 LEU A C 1
ATOM 659 O O . LEU A 1 84 ? 11.268 8.570 -16.067 1.00 73.81 84 LEU A O 1
ATOM 663 N N . ARG A 1 85 ? 13.506 8.811 -16.153 1.00 71.50 85 ARG A N 1
ATOM 664 C CA . ARG A 1 85 ? 13.490 10.149 -16.750 1.00 71.50 85 ARG A CA 1
ATOM 665 C C . ARG A 1 85 ? 12.829 10.120 -18.120 1.00 71.50 85 ARG A C 1
ATOM 667 O O . ARG A 1 85 ? 11.932 10.914 -18.369 1.00 71.50 85 ARG A O 1
ATOM 674 N N . VAL A 1 86 ? 13.227 9.173 -18.967 1.00 69.12 86 VAL A N 1
ATOM 675 C CA . VAL A 1 86 ? 12.652 9.013 -20.299 1.00 69.12 86 VAL A CA 1
ATOM 676 C C . VAL A 1 86 ? 11.146 8.810 -20.195 1.00 69.12 86 VAL A C 1
ATOM 678 O O . VAL A 1 86 ? 10.437 9.591 -20.808 1.00 69.12 86 VAL A O 1
ATOM 681 N N . ILE A 1 87 ? 10.644 7.877 -19.376 1.00 68.31 87 ILE A N 1
ATOM 682 C CA . ILE A 1 87 ? 9.194 7.646 -19.207 1.00 68.31 87 ILE A CA 1
ATOM 683 C C . ILE A 1 87 ? 8.488 8.885 -18.636 1.00 68.31 87 ILE A C 1
ATOM 685 O O . ILE A 1 87 ? 7.440 9.271 -19.145 1.00 68.31 87 ILE A O 1
ATOM 689 N N . LYS A 1 88 ? 9.048 9.526 -17.604 1.00 73.25 88 LYS A N 1
ATOM 690 C CA . LYS A 1 88 ? 8.463 10.718 -16.969 1.00 73.25 88 LYS A CA 1
ATOM 691 C C . LYS A 1 88 ? 8.320 11.892 -17.942 1.00 73.25 88 LYS A C 1
ATOM 693 O O . LYS A 1 88 ? 7.318 12.596 -17.883 1.00 73.25 88 LYS A O 1
ATOM 698 N N . ASP A 1 89 ? 9.312 12.105 -18.805 1.00 72.00 89 ASP A N 1
ATOM 699 C CA . ASP A 1 89 ? 9.376 13.265 -19.706 1.00 72.00 89 ASP A CA 1
ATOM 700 C C . ASP A 1 89 ? 8.459 13.121 -20.934 1.00 72.00 89 ASP A C 1
ATOM 702 O O . ASP A 1 89 ? 8.237 14.082 -21.668 1.00 72.00 89 ASP A O 1
ATOM 706 N N . THR A 1 90 ? 7.937 11.924 -21.187 1.00 64.25 90 THR A N 1
ATOM 707 C CA . THR A 1 90 ? 7.297 11.568 -22.466 1.00 64.25 90 THR A CA 1
ATOM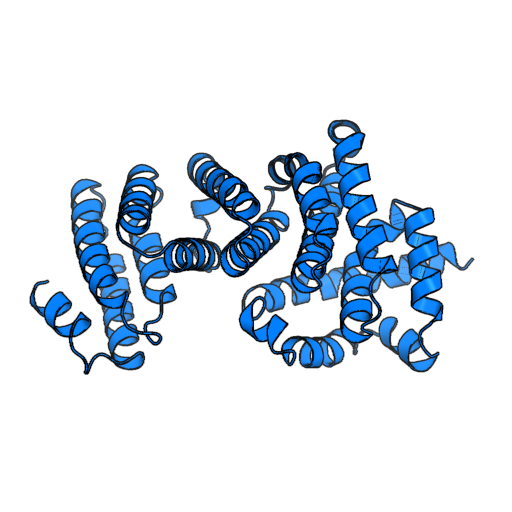 708 C C . THR A 1 90 ? 5.923 10.922 -22.317 1.00 64.25 90 THR A C 1
ATOM 710 O O . THR A 1 90 ? 5.163 10.941 -23.280 1.00 64.25 90 THR A O 1
ATOM 713 N N . MET A 1 91 ? 5.592 10.371 -21.145 1.00 71.69 91 MET A N 1
ATOM 714 C CA . MET A 1 91 ? 4.306 9.726 -20.869 1.00 71.69 91 MET A CA 1
ATOM 715 C C . MET A 1 91 ? 3.436 10.544 -19.923 1.00 71.69 91 MET A C 1
ATOM 717 O O . MET A 1 91 ? 3.904 11.430 -19.205 1.00 71.69 91 MET A O 1
ATOM 721 N N . SER A 1 92 ? 2.147 10.196 -19.869 1.00 78.25 92 SER A N 1
ATOM 722 C CA . SER A 1 92 ? 1.251 10.732 -18.846 1.00 78.25 92 SER A CA 1
ATOM 723 C C . SER A 1 92 ? 1.735 10.402 -17.427 1.00 78.25 92 SER A C 1
ATOM 725 O O . SER A 1 92 ? 2.328 9.354 -17.157 1.00 78.25 92 SER A O 1
ATOM 727 N N . LEU A 1 93 ? 1.435 11.299 -16.487 1.00 80.31 93 LEU A N 1
ATOM 728 C CA . LEU A 1 93 ? 1.816 11.125 -15.088 1.00 80.31 93 LEU A CA 1
ATOM 729 C C . LEU A 1 93 ? 1.158 9.878 -14.469 1.00 80.31 93 LEU A C 1
ATOM 731 O O . LEU A 1 93 ? 1.817 9.145 -13.740 1.00 80.31 93 LEU A O 1
ATOM 735 N N . ASP A 1 94 ? -0.103 9.587 -14.805 1.00 81.44 94 ASP A N 1
ATOM 736 C CA . ASP A 1 94 ? -0.783 8.352 -14.393 1.00 81.44 94 ASP A CA 1
ATOM 737 C C . ASP A 1 94 ? -0.039 7.099 -14.884 1.00 81.44 94 ASP A C 1
ATOM 739 O O . ASP A 1 94 ? 0.177 6.169 -14.105 1.00 81.44 94 ASP A O 1
ATOM 743 N N . PHE A 1 95 ? 0.415 7.087 -16.144 1.00 78.75 95 PHE A N 1
ATOM 744 C CA . PHE A 1 95 ? 1.210 5.982 -16.681 1.00 78.75 95 PHE A CA 1
ATOM 745 C C . PHE A 1 95 ? 2.536 5.830 -15.937 1.00 78.75 95 PHE A C 1
ATOM 747 O O . PHE A 1 95 ? 2.927 4.714 -15.603 1.00 78.75 95 PHE A O 1
ATOM 754 N N . PHE A 1 96 ? 3.218 6.938 -15.643 1.00 82.69 96 PHE A N 1
ATOM 755 C CA . PHE A 1 96 ? 4.483 6.914 -14.914 1.00 82.69 96 PHE A CA 1
ATOM 756 C C . PHE A 1 96 ? 4.342 6.282 -13.518 1.00 82.69 96 PHE A C 1
ATOM 758 O O . PHE A 1 96 ? 5.133 5.411 -13.155 1.00 82.69 96 PHE A O 1
ATOM 765 N N . TYR A 1 97 ? 3.310 6.649 -12.752 1.00 85.69 97 TYR A N 1
ATOM 766 C CA . TYR A 1 97 ? 3.072 6.055 -11.429 1.00 85.69 97 TYR A CA 1
ATOM 767 C C . TYR A 1 97 ? 2.612 4.598 -11.508 1.00 85.69 97 TYR A C 1
ATOM 769 O O . TYR A 1 97 ? 3.073 3.771 -10.722 1.00 85.69 97 TYR A O 1
ATOM 777 N N . LEU A 1 98 ? 1.772 4.253 -12.487 1.00 82.38 98 LEU A N 1
ATOM 778 C CA . LEU A 1 98 ? 1.400 2.863 -12.743 1.00 82.38 98 LEU A CA 1
ATOM 779 C C . LEU A 1 98 ? 2.622 2.013 -13.122 1.00 82.38 98 LEU A C 1
ATOM 781 O O . LEU A 1 98 ? 2.738 0.864 -12.698 1.00 82.38 98 LEU A O 1
ATOM 785 N N . PHE A 1 99 ? 3.552 2.576 -13.892 1.00 80.00 99 PHE A N 1
ATOM 786 C CA . PHE A 1 99 ? 4.809 1.929 -14.244 1.00 80.00 99 PHE A CA 1
ATOM 787 C C . PHE A 1 99 ? 5.678 1.676 -13.006 1.00 80.00 99 PHE A C 1
ATOM 789 O O . PHE A 1 99 ? 6.122 0.545 -12.813 1.00 80.00 99 PHE A O 1
ATOM 796 N N . LEU A 1 100 ? 5.877 2.685 -12.147 1.00 84.88 100 LEU A N 1
ATOM 797 C CA . LEU A 1 100 ? 6.620 2.535 -10.888 1.00 84.88 100 LEU A CA 1
ATOM 798 C C . LEU A 1 100 ? 6.010 1.452 -9.994 1.00 84.88 100 LEU A C 1
ATOM 800 O O . LEU A 1 100 ? 6.718 0.565 -9.520 1.00 84.88 100 LEU A O 1
ATOM 804 N N . LEU A 1 101 ? 4.688 1.483 -9.823 1.00 84.00 101 LEU A N 1
ATOM 805 C CA . LEU A 1 101 ? 3.958 0.480 -9.058 1.00 84.00 101 LEU A CA 1
ATOM 806 C C . LEU A 1 101 ? 4.168 -0.925 -9.631 1.00 84.00 101 LEU A C 1
ATOM 808 O O . LEU A 1 101 ? 4.487 -1.864 -8.903 1.00 84.00 101 LEU A O 1
ATOM 812 N N . THR A 1 102 ? 4.031 -1.066 -10.950 1.00 77.69 102 THR A N 1
ATOM 813 C CA . THR A 1 102 ? 4.190 -2.353 -11.635 1.00 77.69 102 THR A CA 1
ATOM 814 C C . THR A 1 102 ? 5.622 -2.878 -11.500 1.00 77.69 102 THR A C 1
ATOM 816 O O . THR A 1 102 ? 5.831 -4.073 -11.292 1.00 77.69 102 THR A O 1
ATOM 819 N N . LEU A 1 103 ? 6.612 -1.988 -11.566 1.00 78.25 103 LEU A N 1
ATOM 820 C CA . LEU A 1 103 ? 8.022 -2.319 -11.394 1.00 78.25 103 LEU A CA 1
ATOM 821 C C . LEU A 1 103 ? 8.316 -2.809 -9.965 1.00 78.25 103 LEU A C 1
ATOM 823 O O . LEU A 1 103 ? 8.975 -3.836 -9.801 1.00 78.25 103 LEU A O 1
ATOM 827 N N . LEU A 1 104 ? 7.765 -2.133 -8.951 1.00 79.88 104 LEU A N 1
ATOM 828 C CA . LEU A 1 104 ? 7.841 -2.537 -7.542 1.00 79.88 104 LEU A CA 1
ATOM 829 C C . LEU A 1 104 ? 7.163 -3.887 -7.283 1.00 79.88 104 LEU A C 1
ATOM 831 O O . LEU A 1 104 ? 7.675 -4.707 -6.520 1.00 79.88 104 LEU A O 1
ATOM 835 N N . SER A 1 105 ? 6.045 -4.133 -7.967 1.00 74.44 105 SER A N 1
ATOM 836 C CA . SER A 1 105 ? 5.233 -5.343 -7.824 1.00 74.44 105 SER A CA 1
ATOM 837 C C . SER A 1 105 ? 5.839 -6.609 -8.449 1.00 74.44 105 SER A C 1
ATOM 839 O O . SER A 1 105 ? 5.268 -7.696 -8.357 1.00 74.44 105 SER A O 1
ATOM 841 N N . SER A 1 106 ? 6.973 -6.485 -9.139 1.00 72.62 106 SER A N 1
ATOM 842 C CA . SER A 1 106 ? 7.592 -7.610 -9.832 1.00 72.62 106 SER A CA 1
ATOM 843 C C . SER A 1 106 ? 8.171 -8.643 -8.851 1.00 72.62 106 SER A C 1
ATOM 845 O O . SER A 1 106 ? 8.842 -8.259 -7.897 1.00 72.62 106 SER A O 1
ATOM 847 N N . PRO A 1 107 ? 8.050 -9.958 -9.113 1.00 64.31 107 PRO A N 1
ATOM 848 C CA . PRO A 1 107 ? 8.720 -10.995 -8.316 1.00 64.31 107 PRO A CA 1
ATOM 849 C C . PRO A 1 107 ? 10.253 -10.865 -8.294 1.00 64.31 107 PRO A C 1
ATOM 851 O O . PRO A 1 107 ? 10.917 -11.378 -7.400 1.00 64.31 107 PRO A O 1
ATOM 854 N N . ALA A 1 108 ? 10.827 -10.178 -9.286 1.00 63.59 108 ALA A N 1
ATOM 855 C CA . ALA A 1 108 ? 12.260 -9.917 -9.406 1.00 63.59 108 ALA A CA 1
ATOM 856 C C . ALA A 1 108 ? 12.665 -8.548 -8.814 1.00 63.59 108 ALA A C 1
ATOM 858 O O . ALA A 1 108 ? 13.632 -7.931 -9.255 1.00 63.59 108 ALA A O 1
ATOM 859 N N . ASN A 1 109 ? 11.929 -8.047 -7.820 1.00 66.38 109 ASN A N 1
ATOM 860 C CA . ASN A 1 109 ? 12.119 -6.718 -7.233 1.00 66.38 109 ASN A CA 1
ATOM 861 C C . ASN A 1 109 ? 13.302 -6.592 -6.251 1.00 66.38 109 ASN A C 1
ATOM 863 O O . ASN A 1 109 ? 13.384 -5.618 -5.501 1.00 66.38 109 ASN A O 1
ATOM 867 N N . SER A 1 110 ? 14.259 -7.528 -6.272 1.00 68.81 110 SER A N 1
ATOM 868 C CA . SER A 1 110 ? 15.451 -7.486 -5.409 1.00 68.81 110 SER A CA 1
ATOM 869 C C . SER A 1 110 ? 16.238 -6.176 -5.544 1.00 68.81 110 SER A C 1
ATOM 871 O O . SER A 1 110 ? 16.851 -5.727 -4.574 1.00 68.81 110 SER A O 1
ATOM 873 N N . PHE A 1 111 ? 16.162 -5.524 -6.710 1.00 69.88 111 PHE A N 1
ATOM 874 C CA . PHE A 1 111 ? 16.808 -4.244 -6.997 1.00 69.88 111 PHE A CA 1
ATOM 875 C C . PHE A 1 111 ? 16.350 -3.097 -6.069 1.00 69.88 111 PHE A C 1
ATOM 877 O O . PHE A 1 111 ? 17.135 -2.187 -5.818 1.00 69.88 111 PHE A O 1
ATOM 884 N N . ILE A 1 112 ? 15.145 -3.149 -5.477 1.00 72.25 112 ILE A N 1
ATOM 885 C CA . ILE A 1 112 ? 14.673 -2.141 -4.500 1.00 72.25 112 ILE A CA 1
ATOM 886 C C . ILE A 1 112 ? 15.502 -2.116 -3.218 1.00 72.25 112 ILE A C 1
ATOM 888 O O . ILE A 1 112 ? 15.571 -1.084 -2.555 1.00 72.25 112 ILE A O 1
ATOM 892 N N . ARG A 1 113 ? 16.182 -3.215 -2.869 1.00 71.69 113 ARG A N 1
ATOM 893 C CA . ARG A 1 113 ? 17.050 -3.253 -1.680 1.00 71.69 113 ARG A CA 1
ATOM 894 C C . ARG A 1 113 ? 18.330 -2.431 -1.854 1.00 71.69 113 ARG A C 1
ATOM 896 O O . ARG A 1 113 ? 19.049 -2.211 -0.883 1.00 71.69 113 ARG A O 1
ATOM 903 N N . GLN A 1 114 ? 18.628 -1.964 -3.066 1.00 71.69 114 GLN A N 1
ATOM 904 C CA . GLN A 1 114 ? 19.739 -1.050 -3.304 1.00 71.69 114 GLN A CA 1
ATOM 905 C C . GLN A 1 114 ? 19.379 0.336 -2.776 1.00 71.69 114 GLN A C 1
ATOM 907 O O . GLN A 1 114 ? 18.360 0.910 -3.163 1.00 71.69 114 GLN A O 1
ATOM 912 N N . LYS A 1 115 ? 20.242 0.884 -1.911 1.00 67.81 115 LYS A N 1
ATOM 913 C CA . LYS A 1 115 ? 20.034 2.177 -1.239 1.00 67.81 115 LYS A CA 1
ATOM 914 C C . LYS A 1 115 ? 19.604 3.281 -2.214 1.00 67.81 115 LYS A C 1
ATOM 916 O O . LYS A 1 115 ? 18.612 3.954 -1.975 1.00 67.81 115 LYS A O 1
ATOM 921 N N . ASP A 1 116 ? 20.284 3.380 -3.350 1.00 69.44 116 ASP A N 1
ATOM 922 C CA . ASP A 1 116 ? 20.026 4.423 -4.343 1.00 69.44 116 ASP A CA 1
ATOM 923 C C . ASP A 1 116 ? 18.680 4.277 -5.069 1.00 69.44 116 ASP A C 1
ATOM 925 O O . ASP A 1 116 ? 18.054 5.272 -5.424 1.00 69.44 116 ASP A O 1
ATOM 929 N N . VAL A 1 117 ? 18.222 3.043 -5.294 1.00 73.44 117 VAL A N 1
ATOM 930 C CA . VAL A 1 117 ? 16.915 2.765 -5.909 1.00 73.44 117 VAL A CA 1
ATOM 931 C C . VAL A 1 117 ? 15.797 3.109 -4.935 1.00 73.44 117 VAL A C 1
ATOM 933 O O . VAL A 1 117 ? 14.801 3.723 -5.317 1.00 73.44 117 VAL A O 1
ATOM 936 N N . LYS A 1 118 ? 15.971 2.739 -3.667 1.00 77.31 118 LYS A N 1
ATOM 937 C CA . LYS A 1 118 ? 15.023 3.038 -2.595 1.00 77.31 118 LYS A CA 1
ATOM 938 C C . LYS A 1 118 ? 14.765 4.542 -2.473 1.00 77.31 118 LYS A C 1
ATOM 940 O O . LYS A 1 118 ? 13.607 4.951 -2.434 1.00 77.31 118 LYS A O 1
ATOM 945 N N . ASP A 1 119 ? 15.817 5.361 -2.498 1.00 78.94 119 ASP A N 1
ATOM 946 C CA . ASP A 1 119 ? 15.704 6.822 -2.395 1.00 78.94 119 ASP A CA 1
ATOM 947 C C . ASP A 1 119 ? 14.893 7.424 -3.559 1.00 78.94 119 ASP A C 1
ATOM 949 O O . ASP A 1 119 ? 14.109 8.357 -3.369 1.00 78.94 119 ASP A O 1
ATOM 953 N N . ILE A 1 120 ? 15.007 6.846 -4.762 1.00 80.94 120 ILE A N 1
ATOM 954 C CA . ILE A 1 120 ? 14.209 7.245 -5.930 1.00 80.94 120 ILE A CA 1
ATOM 955 C C . ILE A 1 120 ? 12.718 6.967 -5.696 1.00 80.94 120 ILE A C 1
ATOM 957 O O . ILE A 1 120 ? 11.881 7.829 -5.973 1.00 80.94 120 ILE A O 1
ATOM 961 N N . TYR A 1 121 ? 12.373 5.788 -5.172 1.00 84.75 121 TYR A N 1
ATOM 962 C CA . TYR A 1 121 ? 10.983 5.461 -4.844 1.00 84.75 121 TYR A CA 1
ATOM 963 C C . TYR A 1 121 ? 10.433 6.372 -3.749 1.00 84.75 121 TYR A C 1
ATOM 965 O O . TYR A 1 121 ? 9.327 6.883 -3.903 1.00 84.75 121 TYR A O 1
ATOM 973 N N . LEU A 1 122 ? 11.201 6.635 -2.688 1.00 84.94 122 LEU A N 1
ATOM 974 C CA . LEU A 1 122 ? 10.791 7.545 -1.614 1.00 84.94 122 LEU A CA 1
ATOM 975 C C . LEU A 1 122 ? 10.528 8.965 -2.135 1.00 84.94 122 LEU A C 1
ATOM 977 O O . LEU A 1 122 ? 9.522 9.572 -1.768 1.00 84.94 122 LEU A O 1
ATOM 981 N N . TYR A 1 123 ? 11.364 9.468 -3.047 1.00 87.31 123 TYR A N 1
ATOM 982 C CA . TYR A 1 123 ? 11.139 10.759 -3.699 1.00 87.31 123 TYR A CA 1
ATOM 983 C C . TYR A 1 123 ? 9.810 10.797 -4.468 1.00 87.31 123 TYR A C 1
ATOM 985 O O . TYR A 1 123 ? 9.013 11.722 -4.292 1.00 87.31 123 TYR A O 1
ATOM 993 N N . TYR A 1 124 ? 9.544 9.793 -5.311 1.00 89.56 124 TYR A N 1
ATOM 994 C CA . TYR A 1 124 ? 8.309 9.756 -6.098 1.00 89.56 124 TYR A CA 1
ATOM 995 C C . TYR A 1 124 ? 7.071 9.461 -5.252 1.00 89.56 124 TYR A C 1
ATOM 997 O O . TYR A 1 124 ? 6.003 9.978 -5.555 1.00 89.56 124 TYR A O 1
ATOM 1005 N N . LEU A 1 125 ? 7.206 8.715 -4.157 1.00 90.56 125 LEU A N 1
ATOM 1006 C CA . LEU A 1 125 ? 6.153 8.551 -3.159 1.00 90.56 125 LEU A CA 1
ATOM 1007 C C . LEU A 1 125 ? 5.787 9.887 -2.525 1.00 90.56 125 LEU A C 1
ATOM 1009 O O . LEU A 1 125 ? 4.621 10.273 -2.542 1.00 90.56 125 LEU A O 1
ATOM 1013 N N . PHE A 1 126 ? 6.783 10.620 -2.027 1.00 88.81 126 PHE A N 1
ATOM 1014 C CA . PHE A 1 126 ? 6.563 11.934 -1.440 1.00 88.81 126 PHE A CA 1
ATOM 1015 C C . PHE A 1 126 ? 5.882 12.875 -2.439 1.00 88.81 126 PHE A C 1
ATOM 1017 O O . PHE A 1 126 ? 4.849 13.464 -2.123 1.00 88.81 126 PHE A O 1
ATOM 1024 N N . ALA A 1 127 ? 6.402 12.971 -3.666 1.00 89.75 127 ALA A N 1
ATOM 1025 C CA . ALA A 1 127 ? 5.809 13.804 -4.707 1.00 89.75 127 ALA A CA 1
ATOM 1026 C C . ALA A 1 127 ? 4.371 13.374 -5.045 1.00 89.75 127 ALA A C 1
ATOM 1028 O O . ALA A 1 127 ? 3.491 14.224 -5.162 1.00 89.75 127 ALA A O 1
ATOM 1029 N N . GLY A 1 128 ? 4.128 12.068 -5.169 1.00 90.44 128 GLY A N 1
ATOM 1030 C CA . GLY A 1 128 ? 2.843 11.479 -5.538 1.00 90.44 128 GLY A CA 1
ATOM 1031 C C . GLY A 1 128 ? 1.745 11.747 -4.519 1.00 90.44 128 GLY A C 1
ATOM 1032 O O . GLY A 1 128 ? 0.650 12.184 -4.884 1.00 90.44 128 GLY A O 1
ATOM 1033 N N . LEU A 1 129 ? 2.070 11.578 -3.237 1.00 90.75 129 LEU A N 1
ATOM 1034 C CA . LEU A 1 129 ? 1.170 11.844 -2.116 1.00 90.75 129 LEU A CA 1
ATOM 1035 C C . LEU A 1 129 ? 0.782 13.330 -1.998 1.00 90.75 129 LEU A C 1
ATOM 1037 O O . LEU A 1 129 ? -0.309 13.625 -1.525 1.00 90.75 129 LEU A O 1
ATOM 1041 N N . HIS A 1 130 ? 1.612 14.256 -2.497 1.00 88.31 130 HIS A N 1
ATOM 1042 C CA . HIS A 1 130 ? 1.318 15.698 -2.521 1.00 88.31 130 HIS A CA 1
ATOM 1043 C C . HIS A 1 130 ? 0.544 16.168 -3.762 1.00 88.31 130 HIS A C 1
ATOM 1045 O O . HIS A 1 130 ? 0.170 17.337 -3.850 1.00 88.31 130 HIS A O 1
ATOM 1051 N N . THR A 1 131 ? 0.301 15.300 -4.750 1.00 85.62 131 THR A N 1
ATOM 1052 C CA . THR A 1 131 ? -0.335 15.736 -6.008 1.00 85.62 131 THR A CA 1
ATOM 1053 C C . THR A 1 131 ? -1.817 16.078 -5.877 1.00 85.62 131 THR A C 1
ATOM 1055 O O . THR A 1 131 ? -2.352 16.743 -6.765 1.00 85.62 131 THR A O 1
ATOM 1058 N N . ASN A 1 132 ? -2.499 15.585 -4.835 1.00 79.38 132 ASN A N 1
ATOM 1059 C CA . ASN A 1 132 ? -3.961 15.621 -4.684 1.00 79.38 132 ASN A CA 1
ATOM 1060 C C . ASN A 1 132 ? -4.743 15.020 -5.874 1.00 79.38 132 ASN A C 1
ATOM 1062 O O . ASN A 1 132 ? -5.944 15.252 -6.014 1.00 79.38 132 ASN A O 1
ATOM 1066 N N . ARG A 1 133 ? -4.090 14.236 -6.746 1.00 87.50 133 ARG A N 1
ATOM 1067 C CA . ARG A 1 133 ? -4.744 13.510 -7.845 1.00 87.50 133 ARG A CA 1
ATOM 1068 C C . ARG A 1 133 ? -5.054 12.092 -7.391 1.00 87.50 133 ARG A C 1
ATOM 1070 O O . ARG A 1 133 ? -4.130 11.333 -7.117 1.00 87.50 133 ARG A O 1
ATOM 1077 N N . GLU A 1 134 ? -6.334 11.723 -7.366 1.00 86.12 134 GLU A N 1
ATOM 1078 C CA . GLU A 1 134 ? -6.800 10.468 -6.756 1.00 86.12 134 GLU A CA 1
ATOM 1079 C C . GLU A 1 134 ? -6.033 9.227 -7.232 1.00 86.12 134 GLU A C 1
ATOM 1081 O O . GLU A 1 134 ? -5.479 8.503 -6.411 1.00 86.12 134 GLU A O 1
ATOM 1086 N N . ASN A 1 135 ? -5.907 9.014 -8.544 1.00 83.56 135 ASN A N 1
ATOM 1087 C CA . ASN A 1 135 ? -5.190 7.849 -9.078 1.00 83.56 135 ASN A CA 1
ATOM 1088 C C . ASN A 1 135 ? -3.718 7.809 -8.648 1.00 83.56 135 ASN A C 1
ATOM 1090 O O . ASN A 1 135 ? -3.209 6.756 -8.278 1.00 83.56 135 ASN A O 1
ATOM 1094 N N . ILE A 1 136 ? -3.037 8.957 -8.670 1.00 88.31 136 ILE A N 1
ATOM 1095 C CA . ILE A 1 136 ? -1.621 9.056 -8.299 1.00 88.31 136 ILE A CA 1
ATOM 1096 C C . ILE A 1 136 ? -1.446 8.810 -6.806 1.00 88.31 136 ILE A C 1
ATOM 1098 O O . ILE A 1 136 ? -0.533 8.086 -6.409 1.00 88.31 136 ILE A O 1
ATOM 1102 N N . MET A 1 137 ? -2.329 9.373 -5.981 1.00 90.44 137 MET A N 1
ATOM 1103 C CA . MET A 1 137 ? -2.342 9.112 -4.546 1.00 90.44 137 MET A CA 1
ATOM 1104 C C . MET A 1 137 ? -2.569 7.629 -4.264 1.00 90.44 137 MET A C 1
ATOM 1106 O O . MET A 1 137 ? -1.832 7.059 -3.469 1.00 90.44 137 MET A O 1
ATOM 1110 N N . LEU A 1 138 ? -3.515 6.980 -4.953 1.00 88.31 138 LEU A N 1
ATOM 1111 C CA . LEU A 1 138 ? -3.764 5.544 -4.802 1.00 88.31 138 LEU A CA 1
ATOM 1112 C C . LEU A 1 138 ? -2.544 4.709 -5.198 1.00 88.31 138 LEU A C 1
ATOM 1114 O O . LEU A 1 138 ? -2.139 3.852 -4.420 1.00 88.31 138 LEU A O 1
ATOM 1118 N N . TYR A 1 139 ? -1.912 4.987 -6.344 1.00 87.00 139 TYR A N 1
ATOM 1119 C CA . TYR A 1 139 ? -0.678 4.299 -6.740 1.00 87.00 139 TYR A CA 1
ATOM 1120 C C . TYR A 1 139 ? 0.454 4.517 -5.732 1.00 87.00 139 TYR A C 1
ATOM 1122 O O . TYR A 1 139 ? 1.206 3.594 -5.429 1.00 87.00 139 TYR A O 1
ATOM 1130 N N . SER A 1 140 ? 0.566 5.726 -5.182 1.00 92.19 140 SER A N 1
ATOM 1131 C CA . SER A 1 140 ? 1.586 6.060 -4.186 1.00 92.19 140 SER A CA 1
ATOM 1132 C C . SER A 1 140 ? 1.338 5.342 -2.860 1.00 92.19 140 SER A C 1
ATOM 1134 O O . SER A 1 140 ? 2.258 4.764 -2.293 1.00 92.19 140 SER A O 1
ATOM 1136 N N . LEU A 1 141 ? 0.094 5.308 -2.384 1.00 91.56 141 LEU A N 1
ATOM 1137 C CA . LEU A 1 141 ? -0.287 4.569 -1.181 1.00 91.56 141 LEU A CA 1
ATOM 1138 C C . LEU A 1 141 ? -0.092 3.057 -1.358 1.00 91.56 141 LEU A C 1
ATOM 1140 O O . LEU A 1 141 ? 0.385 2.393 -0.442 1.00 91.56 141 LEU A O 1
ATOM 1144 N N . GLU A 1 142 ? -0.380 2.512 -2.539 1.00 87.31 142 GLU A N 1
ATOM 1145 C CA . GLU A 1 142 ? -0.147 1.097 -2.839 1.00 87.31 142 GLU A CA 1
ATOM 1146 C C . GLU A 1 142 ? 1.351 0.752 -2.837 1.00 87.31 142 GLU A C 1
ATOM 1148 O O . GLU A 1 142 ? 1.763 -0.227 -2.209 1.00 87.31 142 GLU A O 1
ATOM 1153 N N . MET A 1 143 ? 2.186 1.597 -3.453 1.00 87.75 143 MET A N 1
ATOM 1154 C CA . MET A 1 143 ? 3.645 1.469 -3.377 1.00 87.75 143 MET A CA 1
ATOM 1155 C C . MET A 1 143 ? 4.151 1.553 -1.931 1.00 87.75 143 MET A C 1
ATOM 1157 O O . MET A 1 143 ? 4.969 0.732 -1.515 1.00 87.75 143 MET A O 1
ATOM 1161 N N . LEU A 1 144 ? 3.638 2.500 -1.142 1.00 89.94 144 LEU A N 1
ATOM 1162 C CA . LEU A 1 144 ? 4.020 2.666 0.258 1.00 89.94 144 LEU A CA 1
ATOM 1163 C C . LEU A 1 144 ? 3.612 1.460 1.115 1.00 89.94 144 LEU A C 1
ATOM 1165 O O . LEU A 1 144 ? 4.374 1.026 1.975 1.00 89.94 144 LEU A O 1
ATOM 1169 N N . ASN A 1 145 ? 2.444 0.876 0.847 1.00 86.62 145 ASN A N 1
ATOM 1170 C CA . ASN A 1 145 ? 1.977 -0.341 1.504 1.00 86.62 145 ASN A CA 1
ATOM 1171 C C . ASN A 1 145 ? 2.853 -1.560 1.189 1.00 86.62 145 ASN A C 1
ATOM 1173 O O . ASN A 1 145 ? 3.061 -2.401 2.058 1.00 86.62 145 ASN A O 1
ATOM 1177 N N . MET A 1 146 ? 3.403 -1.656 -0.025 1.00 81.38 146 MET A N 1
ATOM 1178 C CA . MET A 1 146 ? 4.390 -2.691 -0.342 1.00 81.38 146 MET A CA 1
ATOM 1179 C C . MET A 1 146 ? 5.706 -2.476 0.402 1.00 81.38 146 MET A C 1
ATOM 1181 O O . MET A 1 146 ? 6.263 -3.425 0.949 1.00 81.38 146 MET A O 1
ATOM 1185 N N . LEU A 1 147 ? 6.200 -1.236 0.447 1.00 83.19 147 LEU A N 1
ATOM 1186 C CA . LEU A 1 147 ? 7.452 -0.923 1.135 1.00 83.19 147 LEU A CA 1
ATOM 1187 C C . LEU A 1 147 ? 7.345 -1.074 2.658 1.00 83.19 147 LEU A C 1
ATOM 1189 O O . LEU A 1 147 ? 8.328 -1.463 3.281 1.00 83.19 147 LEU A O 1
ATOM 1193 N N . SER A 1 148 ? 6.174 -0.825 3.258 1.00 84.19 148 SER A N 1
ATOM 1194 C CA . SER A 1 148 ? 5.967 -0.952 4.712 1.00 84.19 148 SER A CA 1
ATOM 1195 C C . SER A 1 148 ? 6.079 -2.383 5.234 1.00 84.19 148 SER A C 1
ATOM 1197 O O . SER A 1 148 ? 6.279 -2.585 6.429 1.00 84.19 148 SER A O 1
ATOM 1199 N N . LEU A 1 149 ? 5.986 -3.373 4.346 1.00 76.44 149 LEU A N 1
ATOM 1200 C CA . LEU A 1 149 ? 6.188 -4.785 4.666 1.00 76.44 149 LEU A CA 1
ATOM 1201 C C . LEU A 1 149 ? 7.658 -5.217 4.579 1.00 76.44 149 LEU A C 1
ATOM 1203 O O . LEU A 1 149 ? 8.014 -6.283 5.081 1.00 76.44 149 LEU A O 1
ATOM 1207 N N . LEU A 1 150 ? 8.510 -4.411 3.944 1.00 74.56 150 LEU A N 1
ATOM 1208 C CA . LEU A 1 150 ? 9.949 -4.642 3.854 1.00 74.56 150 LEU A CA 1
ATOM 1209 C C . LEU A 1 150 ? 10.675 -4.005 5.052 1.00 74.56 150 LEU A C 1
ATOM 1211 O O . LEU A 1 150 ? 10.095 -3.238 5.820 1.00 74.56 150 LEU A O 1
ATOM 1215 N N . ASP A 1 151 ? 11.985 -4.230 5.164 1.00 68.44 151 ASP A N 1
ATOM 1216 C CA . ASP A 1 151 ? 12.855 -3.569 6.156 1.00 68.44 151 ASP A CA 1
ATOM 1217 C C . ASP A 1 151 ? 13.145 -2.087 5.806 1.00 68.44 151 ASP A C 1
ATOM 1219 O O . ASP A 1 151 ? 14.251 -1.584 5.993 1.00 68.44 151 ASP A O 1
ATOM 1223 N N . VAL A 1 152 ? 12.148 -1.389 5.252 1.00 68.50 152 VAL A N 1
ATOM 1224 C CA . VAL A 1 152 ? 12.173 0.030 4.841 1.00 68.50 152 VAL A CA 1
ATOM 1225 C C . VAL A 1 152 ? 11.290 0.881 5.769 1.00 68.50 152 VAL A C 1
ATOM 1227 O O . VAL A 1 152 ? 11.007 2.049 5.516 1.00 68.50 152 VAL A O 1
ATOM 1230 N N . TYR A 1 153 ? 10.832 0.305 6.884 1.00 74.19 153 TYR A N 1
ATOM 1231 C CA . TYR A 1 153 ? 9.988 1.009 7.843 1.00 74.19 153 TYR A CA 1
ATOM 1232 C C . TYR A 1 153 ? 10.610 2.306 8.413 1.00 74.19 153 TYR A C 1
ATOM 1234 O O . TYR A 1 153 ? 9.835 3.245 8.583 1.00 74.19 153 TYR A O 1
ATOM 1242 N N . PRO A 1 154 ? 11.936 2.451 8.666 1.00 80.31 154 PRO A N 1
ATOM 1243 C CA . PRO A 1 154 ? 12.470 3.668 9.288 1.00 80.31 154 PRO A CA 1
ATOM 1244 C C . PRO A 1 154 ? 12.243 4.923 8.441 1.00 80.31 154 PRO A C 1
ATOM 1246 O O . PRO A 1 154 ? 11.934 5.983 8.973 1.00 80.31 154 PRO A O 1
ATOM 1249 N N . GLU A 1 155 ? 12.345 4.813 7.117 1.00 82.56 155 GLU A N 1
ATOM 1250 C CA . GLU A 1 155 ? 12.087 5.934 6.213 1.00 82.56 155 GLU A CA 1
ATOM 1251 C C . GLU A 1 155 ? 10.595 6.267 6.110 1.00 82.56 155 GLU A C 1
ATOM 1253 O O . GLU A 1 155 ? 10.229 7.427 5.931 1.00 82.56 155 GLU A O 1
ATOM 1258 N N . ILE A 1 156 ? 9.727 5.263 6.255 1.00 84.81 156 ILE A N 1
ATOM 1259 C CA . ILE A 1 156 ? 8.271 5.440 6.213 1.00 84.81 156 ILE A CA 1
ATOM 1260 C C . ILE A 1 156 ? 7.757 6.094 7.496 1.00 84.81 156 ILE A C 1
ATOM 1262 O O . ILE A 1 156 ? 6.819 6.884 7.428 1.00 84.81 156 ILE A O 1
ATOM 1266 N N . VAL A 1 157 ? 8.379 5.822 8.649 1.00 87.94 157 VAL A N 1
ATOM 1267 C CA . VAL A 1 157 ? 8.034 6.463 9.931 1.00 87.94 157 VAL A CA 1
ATOM 1268 C C . VAL A 1 157 ? 8.047 7.986 9.801 1.00 87.94 157 VAL A C 1
ATOM 1270 O O . VAL A 1 157 ? 7.109 8.650 10.230 1.00 87.94 157 VAL A O 1
ATOM 1273 N N . HIS A 1 158 ? 9.036 8.543 9.101 1.00 87.88 158 HIS A N 1
ATOM 1274 C CA . HIS A 1 158 ? 9.137 9.986 8.864 1.00 87.88 158 HIS A CA 1
ATOM 1275 C C . HIS A 1 158 ? 8.000 10.575 8.008 1.00 87.88 158 HIS A C 1
ATOM 1277 O O . HIS A 1 158 ? 7.849 11.794 7.941 1.00 87.88 158 HIS A O 1
ATOM 1283 N N . LEU A 1 159 ? 7.182 9.739 7.361 1.00 90.31 159 LEU A N 1
ATOM 1284 C CA . LEU A 1 159 ? 5.995 10.167 6.622 1.00 90.31 159 LEU A CA 1
ATOM 1285 C C . LEU A 1 159 ? 4.735 10.232 7.499 1.00 90.31 159 LEU A C 1
ATOM 1287 O O . LEU A 1 159 ? 3.684 10.605 6.982 1.00 90.31 159 LEU A O 1
ATOM 1291 N N . ALA A 1 160 ? 4.802 9.910 8.797 1.00 91.69 160 ALA A N 1
ATOM 1292 C CA . ALA A 1 160 ? 3.633 9.838 9.679 1.00 91.69 160 ALA A CA 1
ATOM 1293 C C . ALA A 1 160 ? 2.759 11.107 9.641 1.00 91.69 160 ALA A C 1
ATOM 1295 O O . ALA A 1 160 ? 1.546 11.007 9.450 1.00 91.69 160 ALA A O 1
ATOM 1296 N N . GLY A 1 161 ? 3.366 12.298 9.690 1.00 92.19 161 GLY A N 1
ATOM 1297 C CA . GLY A 1 161 ? 2.630 13.562 9.569 1.00 92.19 161 GLY A CA 1
ATOM 1298 C C . GLY A 1 161 ? 1.925 13.737 8.216 1.00 92.19 161 GLY A C 1
ATOM 1299 O O . GLY A 1 161 ? 0.791 14.204 8.158 1.00 92.19 161 GLY A O 1
ATOM 1300 N N . LEU A 1 162 ? 2.547 13.301 7.114 1.00 92.75 162 LEU A N 1
ATOM 1301 C CA . LEU A 1 162 ? 1.916 13.324 5.790 1.00 92.75 162 LEU A CA 1
ATOM 1302 C C . LEU A 1 162 ? 0.736 12.347 5.715 1.00 92.75 162 LEU A C 1
ATOM 1304 O O . LEU A 1 162 ? -0.310 12.686 5.166 1.00 92.75 162 LEU A O 1
ATOM 1308 N N . LEU A 1 163 ? 0.886 11.148 6.278 1.00 94.88 163 LEU A N 1
ATOM 1309 C CA . LEU A 1 163 ? -0.189 10.157 6.347 1.00 94.88 163 LEU A CA 1
ATOM 1310 C C . LEU A 1 163 ? -1.369 10.667 7.185 1.00 94.88 163 LEU A C 1
ATOM 1312 O O . LEU A 1 163 ? -2.521 10.452 6.808 1.00 94.88 163 LEU A O 1
ATOM 1316 N N . GLN A 1 164 ? -1.094 11.404 8.262 1.00 93.31 164 GLN A N 1
ATOM 1317 C CA . GLN A 1 164 ? -2.121 12.051 9.073 1.00 93.31 164 GLN A CA 1
ATOM 1318 C C . GLN A 1 164 ? -2.866 13.136 8.280 1.00 93.31 164 GLN A C 1
ATOM 1320 O O . GLN A 1 164 ? -4.092 13.149 8.284 1.00 93.31 164 GLN A O 1
ATOM 1325 N N . ASN A 1 165 ? -2.164 13.963 7.502 1.00 93.06 165 ASN A N 1
ATOM 1326 C CA . ASN A 1 165 ? -2.813 14.940 6.618 1.00 93.06 165 ASN A CA 1
ATOM 1327 C C . ASN A 1 165 ? -3.707 14.262 5.561 1.00 93.06 165 ASN A C 1
ATOM 1329 O O . ASN A 1 165 ? -4.780 14.760 5.228 1.00 93.06 165 ASN A O 1
ATOM 1333 N N . ILE A 1 166 ? -3.299 13.102 5.035 1.00 93.38 166 ILE A N 1
ATOM 1334 C CA . ILE A 1 166 ? -4.117 12.337 4.079 1.00 93.38 166 ILE A CA 1
ATOM 1335 C C . ILE A 1 166 ? -5.384 11.786 4.749 1.00 93.38 166 ILE A C 1
ATOM 1337 O O . ILE A 1 166 ? -6.440 11.751 4.117 1.00 93.38 166 ILE A O 1
ATOM 1341 N N . LEU A 1 167 ? -5.312 11.393 6.023 1.00 94.19 167 LEU A N 1
ATOM 1342 C CA . LEU A 1 167 ? -6.471 10.931 6.793 1.00 94.19 167 LEU A CA 1
ATOM 1343 C C . LEU A 1 167 ? -7.540 12.028 6.948 1.00 94.19 167 LEU A C 1
ATOM 1345 O O . LEU A 1 167 ? -8.738 11.732 7.002 1.00 94.19 167 LEU A O 1
ATOM 1349 N N . GLU A 1 168 ? -7.135 13.298 6.997 1.00 92.00 168 GLU A N 1
ATOM 1350 C CA . GLU A 1 168 ? -8.056 14.441 7.079 1.00 92.00 168 GLU A CA 1
ATOM 1351 C C . GLU A 1 168 ? -8.899 14.621 5.808 1.00 92.00 168 GLU A C 1
ATOM 1353 O O . GLU A 1 168 ? -10.011 15.144 5.878 1.00 92.00 168 GLU A O 1
ATOM 1358 N N . ILE A 1 169 ? -8.436 14.107 4.661 1.00 89.12 169 ILE A N 1
ATOM 1359 C CA . ILE A 1 169 ? -9.190 14.116 3.394 1.00 89.12 169 ILE A CA 1
ATOM 1360 C C . ILE A 1 169 ? -10.469 13.263 3.506 1.00 89.12 169 ILE A C 1
ATOM 1362 O O . ILE A 1 169 ? -11.415 13.469 2.744 1.00 89.12 169 ILE A O 1
ATOM 1366 N N . ASN A 1 170 ? -10.532 12.336 4.473 1.00 85.31 170 ASN A N 1
ATOM 1367 C CA . ASN A 1 170 ? -11.705 11.510 4.774 1.00 85.31 170 ASN A CA 1
ATOM 1368 C C . ASN A 1 170 ? -12.200 10.712 3.553 1.00 85.31 170 ASN A C 1
ATOM 1370 O O . ASN A 1 170 ? -13.390 10.684 3.219 1.00 85.31 170 ASN A O 1
ATOM 1374 N N . ASN A 1 171 ? -11.257 10.071 2.859 1.00 86.75 171 ASN A N 1
ATOM 1375 C CA . ASN A 1 171 ? -11.533 9.198 1.728 1.00 86.75 171 ASN A CA 1
ATOM 1376 C C . ASN A 1 171 ? -11.334 7.739 2.146 1.00 86.75 171 ASN A C 1
ATOM 1378 O O . ASN A 1 171 ? -10.222 7.295 2.420 1.00 86.75 171 ASN A O 1
ATOM 1382 N N . ARG A 1 172 ? -12.416 6.962 2.078 1.00 81.75 172 ARG A N 1
ATOM 1383 C CA . ARG A 1 172 ? -12.450 5.548 2.472 1.00 81.75 172 ARG A CA 1
ATOM 1384 C C . ARG A 1 172 ? -11.399 4.670 1.774 1.00 81.75 172 ARG A C 1
ATOM 1386 O O . ARG A 1 172 ? -10.942 3.678 2.348 1.00 81.75 172 ARG A O 1
ATOM 1393 N N . ASN A 1 173 ? -11.046 4.995 0.531 1.00 81.25 173 ASN A N 1
ATOM 1394 C CA . ASN A 1 173 ? -10.019 4.271 -0.212 1.00 81.25 173 ASN A CA 1
ATOM 1395 C C . ASN A 1 173 ? -8.636 4.517 0.402 1.00 81.25 173 ASN A C 1
ATOM 1397 O O . ASN A 1 173 ? -7.855 3.577 0.532 1.00 81.25 173 ASN A O 1
ATOM 1401 N N . TYR A 1 174 ? -8.358 5.753 0.823 1.00 89.69 174 TYR A N 1
ATOM 1402 C CA . TYR A 1 174 ? -7.109 6.110 1.492 1.00 89.69 174 TYR A CA 1
ATOM 1403 C C . TYR A 1 174 ? -7.068 5.542 2.903 1.00 89.69 174 TYR A C 1
ATOM 1405 O O . TYR A 1 174 ? -6.071 4.926 3.251 1.00 89.69 174 TYR A O 1
ATOM 1413 N N . ASP A 1 175 ? -8.164 5.634 3.661 1.00 89.69 175 ASP A N 1
ATOM 1414 C CA . ASP A 1 175 ? -8.269 5.086 5.021 1.00 89.69 175 ASP A CA 1
ATOM 1415 C C . ASP A 1 175 ? -7.842 3.615 5.082 1.00 89.69 175 ASP A C 1
ATOM 1417 O O . ASP A 1 175 ? -7.142 3.197 6.001 1.00 89.69 175 ASP A O 1
ATOM 1421 N N . THR A 1 176 ? -8.221 2.834 4.064 1.00 86.25 176 THR A N 1
ATOM 1422 C CA . THR A 1 176 ? -7.844 1.418 3.975 1.00 86.25 176 THR A CA 1
ATOM 1423 C C . THR A 1 176 ? -6.326 1.246 3.889 1.00 86.25 176 THR A C 1
ATOM 1425 O O . THR A 1 176 ? -5.772 0.428 4.617 1.00 86.25 176 THR A O 1
ATOM 1428 N N . TYR A 1 177 ? -5.652 2.034 3.047 1.00 88.88 177 TYR A N 1
ATOM 1429 C CA . TYR A 1 177 ? -4.192 2.020 2.931 1.00 88.88 177 TYR A CA 1
ATOM 1430 C C . TYR A 1 177 ? -3.495 2.593 4.161 1.00 88.88 177 TYR A C 1
ATOM 1432 O O . TYR A 1 177 ? -2.513 2.030 4.631 1.00 88.88 177 TYR A O 1
ATOM 1440 N N . LEU A 1 178 ? -3.994 3.710 4.687 1.00 93.06 178 LEU A N 1
ATOM 1441 C CA . LEU A 1 178 ? -3.432 4.368 5.859 1.00 93.06 178 LEU A CA 1
ATOM 1442 C C . LEU A 1 178 ? -3.443 3.427 7.063 1.00 93.06 178 LEU A C 1
ATOM 1444 O O . LEU A 1 178 ? -2.435 3.308 7.750 1.00 93.06 178 LEU A O 1
ATOM 1448 N N . PHE A 1 179 ? -4.536 2.688 7.267 1.00 91.00 179 PHE A N 1
ATOM 1449 C CA . PHE A 1 179 ? -4.616 1.695 8.332 1.00 91.00 179 PHE A CA 1
ATOM 1450 C C . PHE A 1 179 ? -3.578 0.583 8.169 1.00 91.00 179 PHE A C 1
ATOM 1452 O O . PHE A 1 179 ? -2.875 0.259 9.124 1.00 91.00 179 PHE A O 1
ATOM 1459 N N . THR A 1 180 ? -3.452 -0.000 6.970 1.00 86.75 180 THR A N 1
ATOM 1460 C CA . THR A 1 180 ? -2.516 -1.113 6.746 1.00 86.75 180 THR A CA 1
ATOM 1461 C C . THR A 1 180 ? -1.068 -0.663 6.849 1.00 86.75 180 THR A C 1
ATOM 1463 O O . THR A 1 180 ? -0.278 -1.330 7.509 1.00 86.75 180 THR A O 1
ATOM 1466 N N . ILE A 1 181 ? -0.722 0.483 6.255 1.00 89.88 181 ILE A N 1
ATOM 1467 C CA . ILE A 1 181 ? 0.624 1.062 6.312 1.00 89.88 181 ILE A CA 1
ATOM 1468 C C . ILE A 1 181 ? 1.001 1.361 7.761 1.00 89.88 181 ILE A C 1
ATOM 1470 O O . ILE A 1 181 ? 2.045 0.895 8.215 1.00 89.88 181 ILE A O 1
ATOM 1474 N N . SER A 1 182 ? 0.151 2.081 8.497 1.00 91.75 182 SER A N 1
ATOM 1475 C CA . SER A 1 182 ? 0.420 2.426 9.894 1.00 91.75 182 SER A CA 1
ATOM 1476 C C . SER A 1 182 ? 0.539 1.187 10.773 1.00 91.75 182 SER A C 1
ATOM 1478 O O . SER A 1 182 ? 1.473 1.102 11.570 1.00 91.75 182 SER A O 1
ATOM 1480 N N . CYS A 1 183 ? -0.332 0.189 10.582 1.00 86.75 183 CYS A N 1
ATOM 1481 C CA . CYS A 1 183 ? -0.200 -1.096 11.261 1.00 86.75 183 CYS A CA 1
ATOM 1482 C C . CYS A 1 183 ? 1.166 -1.726 10.976 1.00 86.75 183 CYS A C 1
ATOM 1484 O O . CYS A 1 183 ? 1.923 -1.960 11.913 1.00 86.75 183 CYS A O 1
ATOM 1486 N N . ASN A 1 184 ? 1.524 -1.933 9.706 1.00 84.81 184 ASN A N 1
ATOM 1487 C CA . ASN A 1 184 ? 2.784 -2.573 9.319 1.00 84.81 184 ASN A CA 1
ATOM 1488 C C . ASN A 1 184 ? 4.011 -1.868 9.917 1.00 84.81 184 ASN A C 1
ATOM 1490 O O . ASN A 1 184 ? 4.894 -2.525 10.470 1.00 84.81 184 ASN A O 1
ATOM 1494 N N . VAL A 1 185 ? 4.050 -0.535 9.845 1.00 88.06 185 VAL A N 1
ATOM 1495 C CA . VAL A 1 185 ? 5.182 0.262 10.332 1.00 88.06 185 VAL A CA 1
ATOM 1496 C C . VAL A 1 185 ? 5.339 0.125 11.842 1.00 88.06 185 VAL A C 1
ATOM 1498 O O . VAL A 1 185 ? 6.427 -0.207 12.306 1.00 88.06 185 VAL A O 1
ATOM 1501 N N . VAL A 1 186 ? 4.267 0.303 12.615 1.00 87.00 186 VAL A N 1
ATOM 1502 C CA . VAL A 1 186 ? 4.335 0.193 14.082 1.00 87.00 186 VAL A CA 1
ATOM 1503 C C . VAL A 1 186 ? 4.708 -1.220 14.524 1.00 87.00 186 VAL A C 1
ATOM 1505 O O . VAL A 1 186 ? 5.503 -1.400 15.445 1.00 87.00 186 VAL A O 1
ATOM 1508 N N . CYS A 1 187 ? 4.228 -2.240 13.813 1.00 81.06 187 CYS A N 1
ATOM 1509 C CA . CYS A 1 187 ? 4.645 -3.619 14.053 1.00 81.06 187 CYS A CA 1
ATOM 1510 C C . CYS A 1 187 ? 6.158 -3.787 13.896 1.00 81.06 187 CYS A C 1
ATOM 1512 O O . CYS A 1 187 ? 6.815 -4.357 14.767 1.00 81.06 187 CYS A O 1
ATOM 1514 N N . LYS A 1 188 ? 6.718 -3.251 12.808 1.00 82.06 188 LYS A N 1
ATOM 1515 C CA . LYS A 1 188 ? 8.157 -3.299 12.539 1.00 82.06 188 LYS A CA 1
ATOM 1516 C C . LYS A 1 188 ? 8.977 -2.475 13.528 1.00 82.06 188 LYS A C 1
ATOM 1518 O O . LYS A 1 188 ? 10.094 -2.874 13.859 1.00 82.06 188 LYS A O 1
ATOM 1523 N N . MET A 1 189 ? 8.444 -1.363 14.031 1.00 82.56 189 MET A N 1
ATOM 1524 C CA . MET A 1 189 ? 9.095 -0.571 15.080 1.00 82.56 189 MET A CA 1
ATOM 1525 C C . MET A 1 189 ? 9.269 -1.378 16.370 1.00 82.56 189 MET A C 1
ATOM 1527 O O . MET A 1 189 ? 10.370 -1.385 16.926 1.00 82.56 189 MET A O 1
ATOM 1531 N N . LYS A 1 190 ? 8.227 -2.113 16.781 1.00 78.12 190 LYS A N 1
ATOM 1532 C CA . LYS A 1 190 ? 8.265 -2.995 17.954 1.00 78.12 190 LYS A CA 1
ATOM 1533 C C . LYS A 1 190 ? 9.196 -4.186 17.772 1.00 78.12 190 LYS A C 1
ATOM 1535 O O . LYS A 1 190 ? 10.022 -4.448 18.642 1.00 78.12 190 LYS A O 1
ATOM 1540 N N . GLU A 1 191 ? 9.095 -4.889 16.640 1.00 78.94 191 GLU A N 1
ATOM 1541 C CA . GLU A 1 191 ? 9.965 -6.037 16.318 1.00 78.94 191 GLU A CA 1
ATOM 1542 C C . GLU A 1 191 ? 11.455 -5.669 16.442 1.00 78.94 191 GLU A C 1
ATOM 1544 O O . GLU A 1 191 ? 12.260 -6.480 16.894 1.00 78.94 191 GLU A O 1
ATOM 1549 N N . ASN A 1 192 ? 11.810 -4.425 16.109 1.00 77.81 192 ASN A N 1
ATOM 1550 C CA . ASN A 1 192 ? 13.183 -3.925 16.144 1.00 77.81 192 ASN A CA 1
ATOM 1551 C C . ASN A 1 192 ? 13.546 -3.117 17.403 1.00 77.81 192 ASN A C 1
ATOM 1553 O O . ASN A 1 192 ? 14.638 -2.550 17.440 1.00 77.81 192 ASN A O 1
ATOM 1557 N N . GLN A 1 193 ? 12.662 -3.033 18.406 1.00 72.31 193 GLN A N 1
ATOM 1558 C CA . GLN A 1 193 ? 12.880 -2.286 19.657 1.00 72.31 193 GLN A CA 1
ATOM 1559 C C . GLN A 1 193 ? 13.306 -0.817 19.437 1.00 72.31 193 GLN A C 1
ATOM 1561 O O . GLN A 1 193 ? 14.139 -0.287 20.167 1.00 72.31 193 GLN A O 1
ATOM 1566 N N . LYS A 1 194 ? 12.764 -0.146 18.409 1.00 67.31 194 LYS A N 1
ATOM 1567 C CA . LYS A 1 194 ? 13.101 1.259 18.077 1.00 67.31 194 LYS A CA 1
ATOM 1568 C C . LYS A 1 194 ? 11.994 2.257 18.422 1.00 67.31 194 LYS A C 1
ATOM 1570 O O . LYS A 1 194 ? 11.918 3.313 17.801 1.00 67.31 194 LYS A O 1
ATOM 1575 N N . GLU A 1 195 ? 11.127 1.921 19.369 1.00 63.47 195 GLU A N 1
ATOM 1576 C CA . GLU A 1 195 ? 9.980 2.757 19.747 1.00 63.47 195 GLU A CA 1
ATOM 1577 C C . GLU A 1 195 ? 10.444 4.120 20.294 1.00 63.47 195 GLU A C 1
ATOM 1579 O O . GLU A 1 195 ? 10.017 5.157 19.788 1.00 63.47 195 GLU A O 1
ATOM 1584 N N . ASP A 1 196 ? 11.436 4.124 21.193 1.00 64.50 196 ASP A N 1
ATOM 1585 C CA . ASP A 1 196 ? 11.918 5.331 21.884 1.00 64.50 196 ASP A CA 1
ATOM 1586 C C . ASP A 1 196 ? 12.487 6.421 20.958 1.00 64.50 196 ASP A C 1
ATOM 1588 O O . ASP A 1 196 ? 12.484 7.604 21.299 1.00 64.50 196 ASP A O 1
ATOM 1592 N N . LEU A 1 197 ? 12.979 6.037 19.775 1.00 75.44 197 LEU A N 1
ATOM 1593 C CA . LEU A 1 197 ? 13.576 6.954 18.796 1.00 75.44 197 LEU A CA 1
ATOM 1594 C C . LEU A 1 197 ? 12.529 7.759 18.009 1.00 75.44 197 LEU A C 1
ATOM 1596 O O . LEU A 1 197 ? 12.880 8.776 17.417 1.00 75.44 197 LEU A O 1
ATOM 1600 N N . TYR A 1 198 ? 11.272 7.309 17.995 1.00 81.88 198 TYR A N 1
ATOM 1601 C CA . TYR A 1 198 ? 10.225 7.783 17.083 1.00 81.88 198 TYR A CA 1
ATOM 1602 C C . TYR A 1 198 ? 8.871 7.944 17.789 1.00 81.88 198 TYR A C 1
ATOM 1604 O O . TYR A 1 198 ? 7.816 7.659 17.224 1.00 81.88 198 TYR A O 1
ATOM 1612 N N . ASN A 1 199 ? 8.887 8.365 19.055 1.00 83.56 199 ASN A N 1
ATOM 1613 C CA . ASN A 1 199 ? 7.686 8.430 19.893 1.00 83.56 199 ASN A CA 1
ATOM 1614 C C . ASN A 1 199 ? 6.564 9.303 19.299 1.00 83.56 199 ASN A C 1
ATOM 1616 O O . ASN A 1 199 ? 5.387 8.962 19.424 1.00 83.56 199 ASN A O 1
ATOM 1620 N N . ALA A 1 200 ? 6.908 10.419 18.648 1.00 87.81 200 ALA A N 1
ATOM 1621 C CA . ALA A 1 200 ? 5.919 11.314 18.051 1.00 87.81 200 ALA A CA 1
ATOM 1622 C C . ALA A 1 200 ? 5.260 10.678 16.819 1.00 87.81 200 ALA A C 1
ATOM 1624 O O . ALA A 1 200 ? 4.036 10.659 16.703 1.00 87.81 200 ALA A O 1
ATOM 1625 N N . GLU A 1 201 ? 6.064 10.112 15.923 1.00 91.81 201 GLU A N 1
ATOM 1626 C CA . GLU A 1 201 ? 5.595 9.438 14.719 1.00 91.81 201 GLU A CA 1
ATOM 1627 C C . GLU A 1 201 ? 4.799 8.174 15.060 1.00 91.81 201 GLU A C 1
ATOM 1629 O O . GLU A 1 201 ? 3.755 7.927 14.461 1.00 91.81 201 GLU A O 1
ATOM 1634 N N . LEU A 1 202 ? 5.228 7.411 16.070 1.00 89.06 202 LEU A N 1
ATOM 1635 C CA . LEU A 1 202 ? 4.476 6.274 16.600 1.00 89.06 202 LEU A CA 1
ATOM 1636 C C . LEU A 1 202 ? 3.074 6.707 17.043 1.00 89.06 202 LEU A C 1
ATOM 1638 O O . LEU A 1 202 ? 2.088 6.107 16.617 1.00 89.06 202 LEU A O 1
ATOM 1642 N N . ALA A 1 203 ? 2.974 7.776 17.839 1.00 89.12 203 ALA A N 1
ATOM 1643 C CA . ALA A 1 203 ? 1.688 8.301 18.288 1.00 89.12 203 ALA A CA 1
ATOM 1644 C C . ALA A 1 203 ? 0.790 8.712 17.107 1.00 89.12 203 ALA A C 1
ATOM 1646 O O . ALA A 1 203 ? -0.399 8.400 17.105 1.00 89.12 203 ALA A O 1
ATOM 1647 N N . GLN A 1 204 ? 1.354 9.343 16.072 1.00 93.12 204 GLN A N 1
ATOM 1648 C CA . GLN A 1 204 ? 0.615 9.701 14.856 1.00 93.12 204 GLN A CA 1
ATOM 1649 C C . GLN A 1 204 ? 0.105 8.468 14.096 1.00 93.12 204 GLN A C 1
ATOM 1651 O O . GLN A 1 204 ? -1.059 8.421 13.700 1.00 93.12 204 GLN A O 1
ATOM 1656 N N . LEU A 1 205 ? 0.947 7.450 13.902 1.00 92.81 205 LEU A N 1
ATOM 1657 C CA . LEU A 1 205 ? 0.568 6.220 13.197 1.00 92.81 205 LEU A CA 1
ATOM 1658 C C . LEU A 1 205 ? -0.515 5.439 13.955 1.00 92.81 205 LEU A C 1
ATOM 1660 O O . LEU A 1 205 ? -1.438 4.890 13.343 1.00 92.81 205 LEU A O 1
ATOM 1664 N N . VAL A 1 206 ? -0.435 5.418 15.284 1.00 91.25 206 VAL A N 1
ATOM 1665 C CA . VAL A 1 206 ? -1.446 4.805 16.153 1.00 91.25 206 VAL A CA 1
ATOM 1666 C C . VAL A 1 206 ? -2.760 5.577 16.085 1.00 91.25 206 VAL A C 1
ATOM 1668 O O . VAL A 1 206 ? -3.811 4.955 15.931 1.00 91.25 206 VAL A O 1
ATOM 1671 N N . GLU A 1 207 ? -2.717 6.910 16.115 1.00 93.19 207 GLU A N 1
ATOM 1672 C CA . GLU A 1 207 ? -3.907 7.756 15.973 1.00 93.19 207 GLU A CA 1
ATOM 1673 C C . GLU A 1 207 ? -4.600 7.525 14.625 1.00 93.19 207 GLU A C 1
ATOM 1675 O O . GLU A 1 207 ? -5.822 7.399 14.569 1.00 93.19 207 GLU A O 1
ATOM 1680 N N . ILE A 1 208 ? -3.836 7.361 13.538 1.00 95.00 208 ILE A N 1
ATOM 1681 C CA . ILE A 1 208 ? -4.395 6.989 12.232 1.00 95.00 208 ILE A CA 1
ATOM 1682 C C . ILE A 1 208 ? -5.178 5.676 12.328 1.00 95.00 208 ILE A C 1
ATOM 1684 O O . ILE A 1 208 ? -6.312 5.589 11.848 1.00 95.00 208 ILE A O 1
ATOM 1688 N N . CYS A 1 209 ? -4.598 4.654 12.962 1.00 93.50 209 CYS A N 1
ATOM 1689 C CA . CYS A 1 209 ? -5.263 3.364 13.130 1.00 93.50 209 CYS A CA 1
ATOM 1690 C C . CYS A 1 209 ? -6.536 3.501 13.971 1.00 93.50 209 CYS A C 1
ATOM 1692 O O . CYS A 1 209 ? -7.592 2.987 13.591 1.00 93.50 209 CYS A O 1
ATOM 1694 N N . PHE A 1 210 ? -6.442 4.209 15.098 1.00 93.12 210 PHE A N 1
ATOM 1695 C CA . PHE A 1 210 ? -7.565 4.471 15.993 1.00 93.12 210 PHE A CA 1
ATOM 1696 C C . PHE A 1 210 ? -8.717 5.122 15.232 1.00 93.12 210 PHE A C 1
ATOM 1698 O O . PHE A 1 210 ? -9.867 4.682 15.294 1.00 93.12 210 PHE A O 1
ATOM 1705 N N . GLU A 1 211 ? -8.391 6.133 14.442 1.00 94.75 211 GLU A N 1
ATOM 1706 C CA . GLU A 1 211 ? -9.382 6.961 13.802 1.00 94.75 211 GLU A CA 1
ATOM 1707 C C . GLU A 1 211 ? -10.079 6.274 12.632 1.00 94.75 211 GLU A C 1
ATOM 1709 O O . GLU A 1 211 ? -11.309 6.326 12.520 1.00 94.75 211 GLU A O 1
ATOM 1714 N N . VAL A 1 212 ? -9.329 5.550 11.803 1.00 94.06 212 VAL A N 1
ATOM 1715 C CA . VAL A 1 212 ? -9.920 4.726 10.744 1.00 94.06 212 VAL A CA 1
ATOM 1716 C C . VAL A 1 212 ? -10.830 3.651 11.346 1.00 94.06 212 VAL A C 1
ATOM 1718 O O . VAL A 1 212 ? -11.960 3.469 10.874 1.00 94.06 212 VAL A O 1
ATOM 1721 N N . LEU A 1 213 ? -10.405 2.976 12.420 1.00 91.62 213 LEU A N 1
ATOM 1722 C CA . LEU A 1 213 ? -11.218 1.951 13.079 1.00 91.62 213 LEU A CA 1
ATOM 1723 C C . LEU A 1 213 ? -12.509 2.541 13.668 1.00 91.62 213 LEU A C 1
ATOM 1725 O O . LEU A 1 213 ? -13.593 1.972 13.496 1.00 91.62 213 LEU A O 1
ATOM 1729 N N . ARG A 1 214 ? -12.408 3.714 14.306 1.00 92.19 214 ARG A N 1
ATOM 1730 C CA . ARG A 1 214 ? -13.534 4.453 14.893 1.00 92.19 214 ARG A CA 1
ATOM 1731 C C . ARG A 1 214 ? -14.569 4.860 13.846 1.00 92.19 214 ARG A C 1
ATOM 1733 O O . ARG A 1 214 ? -15.769 4.706 14.072 1.00 92.19 214 ARG A O 1
ATOM 1740 N N . ARG A 1 215 ? -14.121 5.384 12.702 1.00 90.81 215 ARG A N 1
ATOM 1741 C CA . ARG A 1 215 ? -14.989 5.914 11.635 1.00 90.81 215 ARG A CA 1
ATOM 1742 C C . ARG A 1 215 ? -15.629 4.823 10.774 1.00 90.81 215 ARG A C 1
ATOM 1744 O O . ARG A 1 215 ? -16.675 5.053 10.158 1.00 90.81 215 ARG A O 1
ATOM 1751 N N . THR A 1 216 ? -15.021 3.640 10.695 1.00 88.88 216 THR A N 1
ATOM 1752 C CA . THR A 1 216 ? -15.420 2.612 9.726 1.00 88.88 216 THR A CA 1
ATOM 1753 C C . THR A 1 216 ? -16.746 1.952 10.079 1.00 88.88 216 THR A C 1
ATOM 1755 O O . THR A 1 216 ? -16.838 1.126 10.983 1.00 88.88 216 THR A O 1
ATOM 1758 N N . LYS A 1 217 ? -17.777 2.245 9.280 1.00 84.94 217 LYS A N 1
ATOM 1759 C CA . LYS A 1 217 ? -19.117 1.633 9.391 1.00 84.94 217 LYS A CA 1
ATOM 1760 C C . LYS A 1 217 ? -19.306 0.394 8.514 1.00 84.94 217 LYS A C 1
ATOM 1762 O O . LYS A 1 217 ? -20.241 -0.377 8.706 1.00 84.94 217 LYS A O 1
ATOM 1767 N N . ALA A 1 218 ? -18.456 0.210 7.507 1.00 81.75 218 ALA A N 1
ATOM 1768 C CA . ALA A 1 218 ? -18.613 -0.884 6.562 1.00 81.75 218 ALA A CA 1
ATOM 1769 C C . ALA A 1 218 ? -18.105 -2.202 7.154 1.00 81.75 218 ALA A C 1
ATOM 1771 O O . ALA A 1 218 ? -16.897 -2.416 7.215 1.00 81.75 218 ALA A O 1
ATOM 1772 N N . LYS A 1 219 ? -19.029 -3.108 7.498 1.00 76.38 219 LYS A N 1
ATOM 1773 C CA . LYS A 1 219 ? -18.730 -4.405 8.134 1.00 76.38 219 LYS A CA 1
ATOM 1774 C C . LYS A 1 219 ? -17.571 -5.175 7.485 1.00 76.38 219 LYS A C 1
ATOM 1776 O O . LYS A 1 219 ? -16.660 -5.602 8.178 1.00 76.38 219 LYS A O 1
ATOM 1781 N N . LYS A 1 220 ? -17.542 -5.269 6.147 1.00 70.75 220 LYS A N 1
ATOM 1782 C CA . LYS A 1 220 ? -16.464 -5.973 5.420 1.00 70.75 220 LYS A CA 1
ATOM 1783 C C . LYS A 1 220 ? -15.070 -5.373 5.647 1.00 70.75 220 LYS A C 1
ATOM 1785 O O . LYS A 1 220 ? -14.105 -6.121 5.723 1.00 70.75 220 LYS A O 1
ATOM 1790 N N . LEU A 1 221 ? -14.961 -4.045 5.739 1.00 73.44 221 LEU A N 1
ATOM 1791 C CA . LEU A 1 221 ? -13.687 -3.387 6.055 1.00 73.44 221 LEU A CA 1
ATOM 1792 C C . LEU A 1 221 ? -13.370 -3.458 7.546 1.00 73.44 221 LEU A C 1
ATOM 1794 O O . LEU A 1 221 ? -12.210 -3.545 7.912 1.00 73.44 221 LEU A O 1
ATOM 1798 N N . LEU A 1 222 ? -14.392 -3.466 8.401 1.00 80.12 222 LEU A N 1
ATOM 1799 C CA . LEU A 1 222 ? -14.198 -3.622 9.836 1.00 80.12 222 LEU A CA 1
ATOM 1800 C C . LEU A 1 222 ? -13.550 -4.977 10.165 1.00 80.12 222 LEU A C 1
ATOM 1802 O O . LEU A 1 222 ? -12.576 -5.012 10.906 1.00 80.12 222 LEU A O 1
ATOM 1806 N N . TYR A 1 223 ? -14.007 -6.068 9.536 1.00 74.62 223 TYR A N 1
ATOM 1807 C CA . TYR A 1 223 ? -13.348 -7.377 9.659 1.00 74.62 223 TYR A CA 1
ATOM 1808 C C . TYR A 1 223 ? -11.893 -7.327 9.207 1.00 74.62 223 TYR A C 1
ATOM 1810 O O . TYR A 1 223 ? -11.016 -7.857 9.877 1.00 74.62 223 TYR A O 1
ATOM 1818 N N . PHE A 1 224 ? -11.635 -6.656 8.086 1.00 74.38 224 PHE A N 1
ATOM 1819 C CA . PHE A 1 224 ? -10.287 -6.475 7.572 1.00 74.38 224 PHE A CA 1
ATOM 1820 C C . PHE A 1 224 ? -9.379 -5.728 8.567 1.00 74.38 224 PHE A C 1
ATOM 1822 O O . PHE A 1 224 ? -8.266 -6.172 8.844 1.00 74.38 224 PHE A O 1
ATOM 1829 N N . PHE A 1 225 ? -9.869 -4.642 9.166 1.00 81.56 225 PHE A N 1
ATOM 1830 C CA . PHE A 1 225 ? -9.120 -3.878 10.163 1.00 81.56 225 PHE A CA 1
ATOM 1831 C C . PHE A 1 225 ? -8.893 -4.651 11.456 1.00 81.56 225 PHE A C 1
ATOM 1833 O O . PHE A 1 225 ? -7.811 -4.547 12.033 1.00 81.56 225 PHE A O 1
ATOM 1840 N N . PHE A 1 226 ? -9.840 -5.484 11.888 1.00 77.88 226 PHE A N 1
ATOM 1841 C CA . PHE A 1 226 ? -9.623 -6.335 13.056 1.00 77.88 226 PHE A CA 1
ATOM 1842 C C . PHE A 1 226 ? -8.446 -7.296 12.881 1.00 77.88 226 PHE A C 1
ATOM 1844 O O . PHE A 1 226 ? -7.652 -7.455 13.805 1.00 77.88 226 PHE A O 1
ATOM 1851 N N . LEU A 1 227 ? -8.260 -7.849 11.682 1.00 72.06 227 LEU A N 1
ATOM 1852 C CA . LEU A 1 227 ? -7.136 -8.742 11.389 1.00 72.06 227 LEU A CA 1
ATOM 1853 C C . LEU A 1 227 ? -5.783 -8.021 11.494 1.00 72.06 227 LEU A C 1
ATOM 1855 O O . LEU A 1 227 ? -4.852 -8.510 12.135 1.00 72.06 227 LEU A O 1
ATOM 1859 N N . TYR A 1 228 ? -5.683 -6.818 10.929 1.00 74.00 228 TYR A N 1
ATOM 1860 C CA . TYR A 1 228 ? -4.457 -6.012 10.997 1.00 74.00 228 TYR A CA 1
ATOM 1861 C C . TYR A 1 228 ? -4.188 -5.425 12.389 1.00 74.00 228 TYR A C 1
ATOM 1863 O O . TYR A 1 228 ? -3.041 -5.143 12.725 1.00 74.00 228 TYR A O 1
ATOM 1871 N N . SER A 1 229 ? -5.222 -5.295 13.223 1.00 76.12 229 SER A N 1
ATOM 1872 C CA . SER A 1 229 ? -5.119 -4.701 14.560 1.00 76.12 229 SER A CA 1
ATOM 1873 C C . SER A 1 229 ? -4.309 -5.543 15.550 1.00 76.12 229 SER A C 1
ATOM 1875 O O . SER A 1 229 ? -3.810 -4.984 16.522 1.00 76.12 229 SER A O 1
ATOM 1877 N N . HIS A 1 230 ? -4.164 -6.860 15.345 1.00 69.81 230 HIS A N 1
ATOM 1878 C CA . HIS A 1 230 ? -3.686 -7.795 16.379 1.00 69.81 230 HIS A CA 1
ATOM 1879 C C . HIS A 1 230 ? -2.376 -7.376 17.071 1.00 69.81 230 HIS A C 1
ATOM 1881 O O . HIS A 1 230 ? -2.248 -7.512 18.287 1.00 69.81 230 HIS A O 1
ATOM 1887 N N . LYS A 1 231 ? -1.418 -6.809 16.327 1.00 65.31 231 LYS A N 1
ATOM 1888 C CA . LYS A 1 231 ? -0.129 -6.367 16.882 1.00 65.31 231 LYS A CA 1
ATOM 1889 C C . LYS A 1 231 ? -0.256 -5.076 17.711 1.00 65.31 231 LYS A C 1
ATOM 1891 O O . LYS A 1 231 ? 0.415 -4.957 18.737 1.00 65.31 231 LYS A O 1
ATOM 1896 N N . MET A 1 232 ? -1.167 -4.172 17.340 1.00 72.62 232 MET A N 1
ATOM 1897 C CA . MET A 1 232 ? -1.461 -2.913 18.052 1.00 72.62 232 MET A CA 1
ATOM 1898 C C . MET A 1 232 ? -2.163 -3.124 19.393 1.00 72.62 232 MET A C 1
ATOM 1900 O O . MET A 1 232 ? -1.937 -2.371 20.338 1.00 72.62 232 MET A O 1
ATOM 1904 N N . LEU A 1 233 ? -2.993 -4.166 19.495 1.00 71.12 233 LEU A N 1
ATOM 1905 C CA . LEU A 1 233 ? -3.778 -4.463 20.700 1.00 71.12 233 LEU A CA 1
ATOM 1906 C C . LEU A 1 233 ? -2.910 -4.675 21.946 1.00 71.12 233 LEU A C 1
ATOM 1908 O O . LEU A 1 233 ? -3.350 -4.426 23.062 1.00 71.12 233 LEU A O 1
ATOM 1912 N N . SER A 1 234 ? -1.671 -5.130 21.751 1.00 65.31 234 SER A N 1
ATOM 1913 C CA . SER A 1 234 ? -0.699 -5.339 22.828 1.00 65.31 234 SER A CA 1
ATOM 1914 C C . SER A 1 234 ? 0.046 -4.072 23.262 1.00 65.31 234 SER A C 1
ATOM 1916 O O . SER A 1 234 ? 0.790 -4.127 24.237 1.00 65.31 234 SER A O 1
ATOM 1918 N N . MET A 1 235 ? -0.083 -2.974 22.511 1.00 68.81 235 MET A N 1
ATOM 1919 C CA . MET A 1 235 ? 0.731 -1.761 22.670 1.00 68.81 235 MET A CA 1
ATOM 1920 C C . MET A 1 235 ? -0.054 -0.592 23.269 1.00 68.81 235 MET A C 1
ATOM 1922 O O . MET A 1 235 ? 0.516 0.211 23.999 1.00 68.81 235 MET A O 1
ATOM 1926 N N . HIS A 1 236 ? -1.356 -0.495 22.981 1.00 75.25 236 HIS A N 1
ATOM 1927 C CA . HIS A 1 236 ? -2.176 0.645 23.390 1.00 75.25 236 HIS A CA 1
ATOM 1928 C C . HIS A 1 236 ? -3.520 0.195 23.962 1.00 75.25 236 HIS A C 1
ATOM 1930 O O . HIS A 1 236 ? -4.403 -0.241 23.223 1.00 75.25 236 HIS A O 1
ATOM 1936 N N . ASP A 1 237 ? -3.696 0.363 25.275 1.00 76.69 237 ASP A N 1
ATOM 1937 C CA . ASP A 1 237 ? -4.928 -0.023 25.976 1.00 76.69 237 ASP A CA 1
ATOM 1938 C C . ASP A 1 237 ? -6.159 0.721 25.438 1.00 76.69 237 ASP A C 1
ATOM 1940 O O . ASP A 1 237 ? -7.189 0.107 25.187 1.00 76.69 237 ASP A O 1
ATOM 1944 N N . SER A 1 238 ? -6.039 2.016 25.131 1.00 83.69 238 SER A N 1
ATOM 1945 C CA . SER A 1 238 ? -7.137 2.794 24.538 1.00 83.69 238 SER A CA 1
ATOM 1946 C C . SER A 1 238 ? -7.554 2.284 23.153 1.00 83.69 238 SER A C 1
ATOM 1948 O O . SER A 1 238 ? -8.738 2.290 22.806 1.00 83.69 238 SER A O 1
ATOM 1950 N N . PHE A 1 239 ? -6.592 1.820 22.350 1.00 84.06 239 PHE A N 1
ATOM 1951 C CA . PHE A 1 239 ? -6.871 1.201 21.057 1.00 84.06 239 PHE A CA 1
ATOM 1952 C C . PHE A 1 239 ? -7.525 -0.174 21.237 1.00 84.06 239 PHE A C 1
ATOM 1954 O O . PHE A 1 239 ? -8.462 -0.504 20.510 1.00 84.06 239 PHE A O 1
ATOM 1961 N N . PHE A 1 240 ? -7.086 -0.952 22.230 1.00 80.88 240 PHE A N 1
ATOM 1962 C CA . PHE A 1 240 ? -7.715 -2.218 22.602 1.00 80.88 240 PHE A CA 1
ATOM 1963 C C . PHE A 1 240 ? -9.169 -2.029 23.062 1.00 80.88 240 PHE A C 1
ATOM 1965 O O . PHE A 1 240 ? -10.054 -2.750 22.602 1.00 80.88 240 PHE A O 1
ATOM 1972 N N . ASP A 1 241 ? -9.448 -1.013 23.877 1.00 81.12 241 ASP A N 1
ATOM 1973 C CA . ASP A 1 241 ? -10.805 -0.678 24.317 1.00 81.12 241 ASP A CA 1
ATOM 1974 C C . ASP A 1 241 ? -11.709 -0.316 23.133 1.00 81.12 241 ASP A C 1
ATOM 1976 O O . ASP A 1 241 ? -12.847 -0.791 23.032 1.00 81.12 241 ASP A O 1
ATOM 1980 N N . LEU A 1 242 ? -11.203 0.494 22.193 1.00 87.44 242 LEU A N 1
ATOM 1981 C CA . LEU A 1 242 ? -11.923 0.799 20.958 1.00 87.44 242 LEU A CA 1
ATOM 1982 C C . LEU A 1 242 ? -12.171 -0.475 20.146 1.00 87.44 242 LEU A C 1
ATOM 1984 O O . LEU A 1 242 ? -13.294 -0.689 19.689 1.00 87.44 242 LEU A O 1
ATOM 1988 N N . TYR A 1 243 ? -11.153 -1.320 19.976 1.00 85.38 243 TYR A N 1
ATOM 1989 C CA . TYR A 1 243 ? -11.280 -2.592 19.275 1.00 85.38 243 TYR A CA 1
ATOM 1990 C C . TYR A 1 243 ? -12.396 -3.443 19.884 1.00 85.38 243 TYR A C 1
ATOM 1992 O O . TYR A 1 243 ? -13.296 -3.856 19.157 1.00 85.38 243 TYR A O 1
ATOM 2000 N N . LEU A 1 244 ? -12.394 -3.646 21.206 1.00 82.00 244 LEU A N 1
ATOM 2001 C CA . LEU A 1 244 ? -13.415 -4.432 21.900 1.00 82.00 244 LEU A CA 1
ATOM 2002 C C . LEU A 1 244 ? -14.803 -3.820 21.743 1.00 82.00 244 LEU A C 1
ATOM 2004 O O . LEU A 1 244 ? -15.761 -4.531 21.443 1.00 82.00 244 LEU A O 1
ATOM 2008 N N . LYS A 1 245 ? -14.922 -2.496 21.880 1.00 88.06 245 LYS A N 1
ATOM 2009 C CA . LYS A 1 245 ? -16.191 -1.798 21.666 1.00 88.06 245 LYS A CA 1
ATOM 2010 C C . LYS A 1 245 ? -16.737 -2.058 20.264 1.00 88.06 245 LYS A C 1
ATOM 2012 O O . LYS A 1 245 ? -17.906 -2.400 20.131 1.00 88.06 245 LYS A O 1
ATOM 2017 N N . ARG A 1 246 ? -15.903 -1.917 19.229 1.00 87.12 246 ARG A N 1
ATOM 2018 C CA . ARG A 1 246 ? -16.298 -2.154 17.830 1.00 87.12 246 ARG A CA 1
ATOM 2019 C C . ARG A 1 246 ? -16.580 -3.633 17.564 1.00 87.12 246 ARG A C 1
ATOM 2021 O O . ARG A 1 246 ? -17.479 -3.946 16.794 1.00 87.12 246 ARG A O 1
ATOM 2028 N N . TYR A 1 247 ? -15.825 -4.534 18.185 1.00 80.88 247 TYR A N 1
ATOM 2029 C CA . TYR A 1 247 ? -16.011 -5.978 18.081 1.00 80.88 247 TYR A CA 1
ATOM 2030 C C . TYR A 1 247 ? -17.357 -6.414 18.677 1.00 80.88 247 TYR A C 1
ATOM 2032 O O . TYR A 1 247 ? -18.080 -7.185 18.053 1.00 80.88 247 TYR A O 1
ATOM 2040 N N . ASN A 1 248 ? -17.748 -5.834 19.813 1.00 82.62 248 ASN A N 1
ATOM 2041 C CA . ASN A 1 248 ? -19.027 -6.099 20.478 1.00 82.62 248 ASN A CA 1
ATOM 2042 C C . ASN A 1 248 ? -20.255 -5.583 19.706 1.00 82.62 248 ASN A C 1
ATOM 2044 O O . ASN A 1 248 ? -21.381 -5.937 20.040 1.00 82.62 248 ASN A O 1
ATOM 2048 N N . GLU A 1 249 ? -20.072 -4.755 18.674 1.00 85.88 249 GLU A N 1
ATOM 2049 C CA . GLU A 1 249 ? -21.163 -4.368 17.766 1.00 85.88 249 GLU A CA 1
ATOM 2050 C C . GLU A 1 249 ? -21.507 -5.465 16.746 1.00 85.88 249 GLU A C 1
ATOM 2052 O O . GLU A 1 249 ? -22.501 -5.361 16.022 1.00 85.88 249 GLU A O 1
ATOM 2057 N N . LEU A 1 250 ? -20.679 -6.505 16.652 1.00 81.06 250 LEU A N 1
ATOM 2058 C CA . LEU A 1 250 ? -20.942 -7.675 15.829 1.00 81.06 250 LEU A CA 1
ATOM 2059 C C . LEU A 1 250 ? -21.855 -8.654 16.571 1.00 81.06 250 LEU A C 1
ATOM 2061 O O . LEU A 1 250 ? -21.807 -8.754 17.792 1.00 81.06 250 LEU A O 1
ATOM 2065 N N . SER A 1 251 ? -22.667 -9.405 15.830 1.00 80.75 251 SER A N 1
ATOM 2066 C CA . SER A 1 251 ? -23.460 -10.503 16.397 1.00 80.75 251 SER A CA 1
ATOM 2067 C C . SER A 1 251 ? -22.571 -11.619 16.948 1.00 80.75 251 SER A C 1
ATOM 2069 O O . SER A 1 251 ? -21.455 -11.813 16.471 1.00 80.75 251 SER A O 1
ATOM 2071 N N . ASP A 1 252 ? -23.089 -12.406 17.893 1.00 74.44 252 ASP A N 1
ATOM 2072 C CA . ASP A 1 252 ? -22.368 -13.538 18.492 1.00 74.44 252 ASP A CA 1
ATOM 2073 C C . ASP A 1 252 ? -21.803 -14.501 17.444 1.00 74.44 252 ASP A C 1
ATOM 2075 O O . ASP A 1 252 ? -20.692 -15.005 17.592 1.00 74.44 252 ASP A O 1
ATOM 2079 N N . GLU A 1 253 ? -22.538 -14.729 16.353 1.00 73.19 253 GLU A N 1
ATOM 2080 C CA . GLU A 1 253 ? -22.052 -15.567 15.262 1.00 73.19 253 GLU A CA 1
ATOM 2081 C C . GLU A 1 253 ? -20.944 -14.884 14.461 1.00 73.19 253 GLU A C 1
ATOM 2083 O O . GLU A 1 253 ? -19.957 -15.538 14.161 1.00 73.19 253 GLU A O 1
ATOM 2088 N N . GLU A 1 254 ? -21.025 -13.577 14.188 1.00 74.19 254 GLU A N 1
ATOM 2089 C CA . GLU A 1 254 ? -19.937 -12.810 13.552 1.00 74.19 254 GLU A CA 1
ATOM 2090 C C . GLU A 1 254 ? -18.673 -12.747 14.440 1.00 74.19 254 GLU A C 1
ATOM 2092 O O . GLU A 1 254 ? -17.551 -12.795 13.932 1.00 74.19 254 GLU A O 1
ATOM 2097 N N . GLN A 1 255 ? -18.844 -12.683 15.761 1.00 73.44 255 GLN A N 1
ATOM 2098 C CA . GLN A 1 255 ? -17.764 -12.717 16.749 1.00 73.44 255 GLN A CA 1
ATOM 2099 C C . GLN A 1 255 ? -17.091 -14.097 16.807 1.00 73.44 255 GLN A C 1
ATOM 2101 O O . GLN A 1 255 ? -15.882 -14.210 16.605 1.00 73.44 255 GLN A O 1
ATOM 2106 N N . LYS A 1 256 ? -17.867 -15.176 16.993 1.00 68.25 256 LYS A N 1
ATOM 2107 C CA . LYS A 1 256 ? -17.366 -16.566 16.921 1.00 68.25 256 LYS A CA 1
ATOM 2108 C C . LYS A 1 256 ? -16.664 -16.837 15.595 1.00 68.25 256 LYS A C 1
ATOM 2110 O O . LYS A 1 256 ? -15.657 -17.542 15.540 1.00 68.25 256 LYS A O 1
ATOM 2115 N N . VAL A 1 257 ? -17.191 -16.243 14.530 1.00 63.81 257 VAL A N 1
ATOM 2116 C CA . VAL A 1 257 ? -16.619 -16.293 13.195 1.00 63.81 257 VAL A CA 1
ATOM 2117 C C . VAL A 1 257 ? -15.223 -15.647 13.174 1.00 63.81 257 VAL A C 1
ATOM 2119 O O . VAL A 1 257 ? -14.257 -16.304 12.797 1.00 63.81 257 VAL A O 1
ATOM 2122 N N . LEU A 1 258 ? -15.053 -14.420 13.667 1.00 64.50 258 LEU A N 1
ATOM 2123 C CA . LEU A 1 258 ? -13.730 -13.776 13.747 1.00 64.50 258 LEU A CA 1
ATOM 2124 C C . LEU A 1 258 ? -12.703 -14.552 14.588 1.00 64.50 258 LEU A C 1
ATOM 2126 O O . LEU A 1 258 ? -11.508 -14.455 14.324 1.00 64.50 258 LEU A O 1
ATOM 2130 N N . LEU A 1 259 ? -13.161 -15.330 15.569 1.00 60.66 259 LEU A N 1
ATOM 2131 C CA . LEU A 1 259 ? -12.307 -16.147 16.436 1.00 60.66 259 LEU A CA 1
ATOM 2132 C C . LEU A 1 259 ? -11.941 -17.517 15.845 1.00 60.66 259 LEU A C 1
ATOM 2134 O O . LEU A 1 259 ? -11.124 -18.223 16.435 1.00 60.66 259 LEU A O 1
ATOM 2138 N N . SER A 1 260 ? -12.529 -17.925 14.715 1.00 58.00 260 SER A N 1
ATOM 2139 C CA . SER A 1 260 ? -12.308 -19.260 14.144 1.00 58.00 260 SER A CA 1
ATOM 2140 C C . SER A 1 260 ? -11.491 -19.231 12.843 1.00 58.00 260 SER A C 1
ATOM 2142 O O . SER A 1 260 ? -11.732 -18.445 11.930 1.00 58.00 260 SER A O 1
ATOM 2144 N N . ASN A 1 261 ? -10.507 -20.138 12.747 1.00 51.62 261 ASN A N 1
ATOM 2145 C CA . ASN A 1 261 ? -9.484 -20.170 11.686 1.00 51.62 261 ASN A CA 1
ATOM 2146 C C . ASN A 1 261 ? -10.028 -20.276 10.243 1.00 51.62 261 ASN A C 1
ATOM 2148 O O . ASN A 1 261 ? -9.346 -19.875 9.304 1.00 51.62 261 ASN A O 1
ATOM 2152 N N . ASN A 1 262 ? -11.251 -20.779 10.040 1.00 47.22 262 ASN A N 1
ATOM 2153 C CA . ASN A 1 262 ? -11.802 -21.069 8.705 1.00 47.22 262 ASN A CA 1
ATOM 2154 C C . ASN A 1 262 ? -12.323 -19.831 7.947 1.00 47.22 262 ASN A C 1
ATOM 2156 O O . ASN A 1 262 ? -12.730 -19.928 6.789 1.00 47.22 262 ASN A O 1
ATOM 2160 N N . ILE A 1 263 ? -12.339 -18.660 8.584 1.00 46.50 263 ILE A N 1
ATOM 2161 C CA . ILE A 1 263 ? -13.021 -17.463 8.066 1.00 46.50 263 ILE A CA 1
ATOM 2162 C C . ILE A 1 263 ? -12.135 -16.489 7.340 1.00 46.50 263 ILE A C 1
ATOM 2164 O O . ILE A 1 263 ? -12.643 -15.705 6.531 1.00 46.50 263 ILE A O 1
ATOM 2168 N N . PHE A 1 264 ? -10.827 -16.599 7.533 1.00 48.25 264 PHE A N 1
ATOM 2169 C CA . PHE A 1 264 ? -9.892 -15.826 6.746 1.00 48.25 264 PHE A CA 1
ATOM 2170 C C . PHE A 1 264 ? -10.143 -16.085 5.264 1.00 48.25 264 PHE A C 1
ATOM 2172 O O . PHE A 1 264 ? -10.389 -15.149 4.526 1.00 48.25 264 PHE A O 1
ATOM 2179 N N . GLU A 1 265 ? -10.272 -17.343 4.847 1.00 46.16 265 GLU A N 1
ATOM 2180 C CA . GLU A 1 265 ? -10.483 -17.688 3.443 1.00 46.16 265 GLU A CA 1
ATOM 2181 C C . GLU A 1 265 ? -11.846 -17.219 2.890 1.00 46.16 265 GLU A C 1
ATOM 2183 O O . GLU A 1 265 ? -11.917 -16.703 1.774 1.00 46.16 265 GLU A O 1
ATOM 2188 N N . ALA A 1 266 ? -12.933 -17.335 3.661 1.00 46.84 266 ALA A N 1
ATOM 2189 C CA . ALA A 1 266 ? -14.282 -16.980 3.204 1.00 46.84 266 ALA A CA 1
ATOM 2190 C C . ALA A 1 266 ? -14.514 -15.457 3.139 1.00 46.84 266 ALA A C 1
ATOM 2192 O O . ALA A 1 266 ? -15.011 -14.941 2.130 1.00 46.84 266 ALA A O 1
ATOM 2193 N N . SER A 1 267 ? -14.115 -14.725 4.182 1.00 45.78 267 SER A N 1
ATOM 2194 C CA . SER A 1 267 ? -14.198 -13.261 4.221 1.00 45.78 267 SER A CA 1
ATOM 2195 C C . SER A 1 267 ? -13.183 -12.623 3.275 1.00 45.78 267 SER A C 1
ATOM 2197 O O . SER A 1 267 ? -13.521 -11.661 2.588 1.00 45.78 267 SER A O 1
ATOM 2199 N N . PHE A 1 268 ? -11.983 -13.197 3.141 1.00 47.22 268 PHE A N 1
ATOM 2200 C CA . PHE A 1 268 ? -10.990 -12.779 2.153 1.00 47.22 268 PHE A CA 1
ATOM 2201 C C . PHE A 1 268 ? -11.494 -12.981 0.726 1.00 47.22 268 PHE A C 1
ATOM 2203 O O . PHE A 1 268 ? -11.475 -12.031 -0.045 1.00 47.22 268 PHE A O 1
ATOM 2210 N N . ARG A 1 269 ? -12.070 -14.142 0.380 1.00 50.56 269 ARG A N 1
ATOM 2211 C CA . ARG A 1 269 ? -12.720 -14.345 -0.931 1.00 50.56 269 ARG A CA 1
ATOM 2212 C C . ARG A 1 269 ? -13.815 -13.302 -1.194 1.00 50.56 269 ARG A C 1
ATOM 2214 O O . ARG A 1 269 ? -13.913 -12.786 -2.307 1.00 50.56 269 ARG A O 1
ATOM 2221 N N . GLN A 1 270 ? -14.603 -12.924 -0.182 1.00 49.59 270 GLN A N 1
ATOM 2222 C CA . GLN A 1 270 ? -15.584 -11.839 -0.316 1.00 49.59 270 GLN A CA 1
ATOM 2223 C C . GLN A 1 270 ? -14.951 -10.443 -0.442 1.00 49.59 270 GLN A C 1
ATOM 2225 O O . GLN A 1 270 ? -15.490 -9.601 -1.162 1.00 49.59 270 GLN A O 1
ATOM 2230 N N . ILE A 1 271 ? -13.834 -10.162 0.222 1.00 48.97 271 ILE A N 1
ATOM 2231 C CA . ILE A 1 271 ? -13.116 -8.882 0.132 1.00 48.97 271 ILE A CA 1
ATOM 2232 C C . ILE A 1 271 ? -12.402 -8.776 -1.221 1.00 48.97 271 ILE A C 1
ATOM 2234 O O . ILE A 1 271 ? -12.545 -7.763 -1.897 1.00 48.97 271 ILE A O 1
ATOM 2238 N N . CYS A 1 272 ? -11.777 -9.854 -1.696 1.00 47.53 272 CYS A N 1
ATOM 2239 C CA . CYS A 1 272 ? -11.251 -10.012 -3.052 1.00 47.53 272 CYS A CA 1
ATOM 2240 C C . CYS A 1 272 ? -12.334 -9.955 -4.135 1.00 47.53 272 CYS A C 1
ATOM 2242 O O . CYS A 1 272 ? -12.006 -9.784 -5.302 1.00 47.53 272 CYS A O 1
ATOM 2244 N N . SER A 1 273 ? -13.620 -10.082 -3.790 1.00 50.94 273 SER A N 1
ATOM 2245 C CA . SER A 1 273 ? -14.731 -9.823 -4.720 1.00 50.94 273 SER A CA 1
ATOM 2246 C C . SER A 1 273 ? -15.137 -8.341 -4.785 1.00 50.94 273 SER A C 1
ATOM 2248 O O . SER A 1 273 ? -15.912 -7.939 -5.653 1.00 50.94 273 SER A O 1
ATOM 2250 N N . CYS A 1 274 ? -14.620 -7.495 -3.886 1.00 55.72 274 CYS A N 1
ATOM 2251 C CA . CYS A 1 274 ? -14.875 -6.058 -3.905 1.00 55.72 274 CYS A CA 1
ATOM 2252 C C . CYS A 1 274 ? -14.136 -5.411 -5.084 1.00 55.72 274 CYS A C 1
ATOM 2254 O O . CYS A 1 274 ? -12.915 -5.494 -5.170 1.00 55.72 274 CYS A O 1
ATOM 2256 N N . LYS A 1 275 ? -14.857 -4.702 -5.967 1.00 53.78 275 LYS A N 1
ATOM 2257 C CA . LYS A 1 275 ? -14.277 -4.052 -7.163 1.00 53.78 275 LYS A CA 1
ATOM 2258 C C . LYS A 1 275 ? -13.076 -3.150 -6.855 1.00 53.78 275 LYS A C 1
ATOM 2260 O O . LYS A 1 275 ? -12.157 -3.084 -7.661 1.00 53.78 275 LYS A O 1
ATOM 2265 N N . PHE A 1 276 ? -13.089 -2.456 -5.717 1.00 54.03 276 PHE A N 1
ATOM 2266 C CA . PHE A 1 276 ? -11.975 -1.607 -5.285 1.00 54.03 276 PHE A CA 1
ATOM 2267 C C . PHE A 1 276 ? -10.728 -2.439 -4.942 1.00 54.03 276 PHE A C 1
ATOM 2269 O O . PHE A 1 276 ? -9.652 -2.179 -5.472 1.00 54.03 276 PHE A O 1
ATOM 2276 N N . VAL A 1 277 ? -10.900 -3.506 -4.158 1.00 51.41 277 VAL A N 1
ATOM 2277 C CA . VAL A 1 277 ? -9.833 -4.459 -3.808 1.00 51.41 277 VAL A CA 1
ATOM 2278 C C . VAL A 1 277 ? -9.310 -5.176 -5.058 1.00 51.41 277 VAL A C 1
ATOM 2280 O O . VAL A 1 277 ? -8.110 -5.311 -5.242 1.00 51.41 277 VAL A O 1
ATOM 2283 N N . GLN A 1 278 ? -10.178 -5.557 -5.998 1.00 53.88 278 GLN A N 1
ATOM 2284 C CA . GLN A 1 278 ? -9.741 -6.154 -7.267 1.00 53.88 278 GLN A CA 1
ATOM 2285 C C . GLN A 1 278 ? -8.904 -5.200 -8.127 1.00 53.88 278 GLN A C 1
ATOM 2287 O O . GLN A 1 278 ? -7.961 -5.635 -8.787 1.00 53.88 278 GLN A O 1
ATOM 2292 N N . ARG A 1 279 ? -9.251 -3.908 -8.136 1.00 53.66 279 ARG A N 1
ATOM 2293 C CA . ARG A 1 279 ? -8.567 -2.894 -8.949 1.00 53.66 279 ARG A CA 1
ATOM 2294 C C . ARG A 1 279 ? -7.235 -2.437 -8.368 1.00 53.66 279 ARG A C 1
ATOM 2296 O O . ARG A 1 279 ? -6.351 -2.127 -9.154 1.00 53.66 279 ARG A O 1
ATOM 2303 N N . HIS A 1 280 ? -7.111 -2.388 -7.045 1.00 49.97 280 HIS A N 1
ATOM 2304 C CA . HIS A 1 280 ? -5.966 -1.761 -6.374 1.00 49.97 280 HIS A CA 1
ATOM 2305 C C . HIS A 1 280 ? -5.224 -2.688 -5.396 1.00 49.97 280 HIS A C 1
ATOM 2307 O O . HIS A 1 280 ? -4.246 -2.288 -4.796 1.00 49.97 280 HIS A O 1
ATOM 2313 N N . PHE A 1 281 ? -5.689 -3.921 -5.181 1.00 53.62 281 PHE A N 1
ATOM 2314 C CA . PHE A 1 281 ? -5.133 -4.815 -4.156 1.00 53.62 281 PHE A CA 1
ATOM 2315 C C . PHE A 1 281 ? -5.013 -6.276 -4.635 1.00 53.62 281 PHE A C 1
ATOM 2317 O O . PHE A 1 281 ? -4.826 -7.173 -3.825 1.00 53.62 281 PHE A O 1
ATOM 2324 N N . SER A 1 282 ? -5.142 -6.587 -5.929 1.00 48.16 282 SER A N 1
ATOM 2325 C CA . SER A 1 282 ? -5.397 -7.977 -6.358 1.00 48.16 282 SER A CA 1
ATOM 2326 C C . SER A 1 282 ? -4.198 -8.931 -6.351 1.00 48.16 282 SER A C 1
ATOM 2328 O O . SER A 1 282 ? -4.404 -10.114 -6.097 1.00 48.16 282 SER A O 1
ATOM 2330 N N . ASN A 1 283 ? -2.965 -8.475 -6.595 1.00 47.62 283 ASN A N 1
ATOM 2331 C CA . ASN A 1 283 ? -1.846 -9.412 -6.803 1.00 47.62 283 ASN A CA 1
ATOM 2332 C C . ASN A 1 283 ? -0.925 -9.583 -5.587 1.00 47.62 283 ASN A C 1
ATOM 2334 O O . ASN A 1 283 ? -0.505 -10.698 -5.311 1.00 47.62 283 ASN A O 1
ATOM 2338 N N . ILE A 1 284 ? -0.645 -8.518 -4.834 1.00 45.97 284 ILE A N 1
ATOM 2339 C CA . ILE A 1 284 ? 0.362 -8.546 -3.752 1.00 45.97 284 ILE A CA 1
ATOM 2340 C C . ILE A 1 284 ? -0.270 -8.607 -2.366 1.00 45.97 284 ILE A C 1
ATOM 2342 O O . ILE A 1 284 ? 0.258 -9.229 -1.448 1.00 45.97 284 ILE A O 1
ATOM 2346 N N . PHE A 1 285 ? -1.467 -8.045 -2.224 1.00 46.53 285 PHE A N 1
ATOM 2347 C CA . PHE A 1 285 ? -2.237 -8.165 -0.997 1.00 46.53 285 PHE A CA 1
ATOM 2348 C C . PHE A 1 285 ? -2.610 -9.614 -0.697 1.00 46.53 285 PHE A C 1
ATOM 2350 O O . PHE A 1 285 ? -2.687 -9.970 0.465 1.00 46.53 285 PHE A O 1
ATOM 2357 N N . CYS A 1 286 ? -2.814 -10.459 -1.715 1.00 49.78 286 CYS A N 1
ATOM 2358 C CA . CYS A 1 286 ? -3.191 -11.855 -1.503 1.00 49.78 286 CYS A CA 1
ATOM 2359 C C . CYS A 1 286 ? -2.068 -12.702 -0.903 1.00 49.78 286 CYS A C 1
ATOM 2361 O O . CYS A 1 286 ? -2.329 -13.483 0.009 1.00 49.78 286 CYS A O 1
ATOM 2363 N N . GLU A 1 287 ? -0.831 -12.527 -1.367 1.00 50.12 287 GLU A N 1
ATOM 2364 C CA . GLU A 1 287 ? 0.328 -13.214 -0.788 1.00 50.12 287 GLU A CA 1
ATOM 2365 C C . GLU A 1 287 ? 0.653 -12.664 0.606 1.00 50.12 287 GLU A C 1
ATOM 2367 O O . GLU A 1 287 ? 0.825 -13.438 1.545 1.00 50.12 287 GLU A O 1
ATOM 2372 N N . ASN A 1 288 ? 0.619 -11.339 0.781 1.00 48.22 288 ASN A N 1
ATOM 2373 C CA . ASN A 1 288 ? 0.917 -10.701 2.066 1.00 48.22 288 ASN A CA 1
ATOM 2374 C C . ASN A 1 288 ? -0.153 -10.976 3.129 1.00 48.22 288 ASN A C 1
ATOM 2376 O O . ASN A 1 288 ? 0.178 -11.207 4.290 1.00 48.22 288 ASN A O 1
ATOM 2380 N N . MET A 1 289 ? -1.431 -11.005 2.740 1.00 52.62 289 MET A N 1
ATOM 2381 C CA . MET A 1 289 ? -2.531 -11.395 3.622 1.00 52.62 289 MET A CA 1
ATOM 2382 C C . MET A 1 289 ? -2.436 -12.849 4.040 1.00 52.62 289 MET A C 1
ATOM 2384 O O . MET A 1 289 ? -2.763 -13.149 5.179 1.00 52.62 289 MET A O 1
ATOM 2388 N N . LYS A 1 290 ? -1.987 -13.748 3.157 1.00 54.09 290 LYS A N 1
ATOM 2389 C CA . LYS A 1 290 ? -1.826 -15.162 3.500 1.00 54.09 290 LYS A CA 1
ATOM 2390 C C . LYS A 1 290 ? -0.783 -15.338 4.606 1.00 54.09 290 LYS A C 1
ATOM 2392 O O . LYS A 1 290 ? -1.089 -15.948 5.624 1.00 54.09 290 LYS A O 1
ATOM 2397 N N . THR A 1 291 ? 0.385 -14.718 4.463 1.00 53.16 291 THR A N 1
ATOM 2398 C CA . THR A 1 291 ? 1.438 -14.760 5.490 1.00 53.16 291 THR A CA 1
ATOM 2399 C C . THR A 1 291 ? 0.989 -14.093 6.795 1.00 53.16 291 THR A C 1
ATOM 2401 O O . THR A 1 291 ? 1.143 -14.671 7.867 1.00 53.16 291 THR A O 1
ATOM 2404 N N . LEU A 1 292 ? 0.354 -12.915 6.716 1.00 51.38 292 LEU A N 1
ATOM 2405 C CA . LEU A 1 292 ? -0.185 -12.225 7.894 1.00 51.38 292 LEU A CA 1
ATOM 2406 C C . LEU A 1 292 ? -1.282 -13.038 8.594 1.00 51.38 292 LEU A C 1
ATOM 2408 O O . LEU A 1 292 ? -1.337 -13.023 9.816 1.00 51.38 292 LEU A O 1
ATOM 2412 N N . SER A 1 293 ? -2.113 -13.772 7.846 1.00 51.91 293 SER A N 1
ATOM 2413 C CA . SER A 1 293 ? -3.212 -14.583 8.386 1.00 51.91 293 SER A CA 1
ATOM 2414 C C . SER A 1 293 ? -2.758 -15.742 9.261 1.00 51.91 293 SER A C 1
ATOM 2416 O O . SER A 1 293 ? -3.384 -16.035 10.281 1.00 51.91 293 SER A O 1
ATOM 2418 N N . GLU A 1 294 ? -1.668 -16.396 8.858 1.00 52.94 294 GLU A N 1
ATOM 2419 C CA . GLU A 1 294 ? -1.136 -17.576 9.534 1.00 52.94 294 GLU A CA 1
ATOM 2420 C C . GLU A 1 294 ? -0.504 -17.177 10.882 1.00 52.94 294 GLU A C 1
ATOM 2422 O O . GLU A 1 294 ? -0.691 -17.871 11.881 1.00 52.94 294 GLU A O 1
ATOM 2427 N N . GLU A 1 295 ? 0.146 -16.008 10.950 1.00 54.75 295 GLU A N 1
ATOM 2428 C CA . GLU A 1 295 ? 0.745 -15.465 12.181 1.00 54.75 295 GLU A CA 1
ATOM 2429 C C . GLU A 1 295 ? -0.262 -14.719 13.092 1.00 54.75 295 GLU A C 1
ATOM 2431 O O . GLU A 1 295 ? -0.138 -14.744 14.325 1.00 54.75 295 GLU A O 1
ATOM 2436 N N . SER A 1 296 ? -1.278 -14.052 12.524 1.00 56.91 296 SER A N 1
ATOM 2437 C CA . SER A 1 296 ? -2.180 -13.156 13.269 1.00 56.91 296 SER A CA 1
ATOM 2438 C C . SER A 1 296 ? -3.246 -13.870 14.090 1.00 56.91 296 SER A C 1
ATOM 2440 O O . SER A 1 296 ? -3.613 -13.406 15.169 1.00 56.91 296 SER A O 1
ATOM 2442 N N . ASN A 1 297 ? -3.782 -14.986 13.589 1.00 56.47 297 ASN A N 1
ATOM 2443 C CA . ASN A 1 297 ? -4.942 -15.627 14.217 1.00 56.47 297 ASN A CA 1
ATOM 2444 C C . ASN A 1 297 ? -4.595 -16.200 15.598 1.00 56.47 297 ASN A C 1
ATOM 2446 O O . ASN A 1 297 ? -5.349 -16.031 16.556 1.00 56.47 297 ASN A O 1
ATOM 2450 N N . LEU A 1 298 ? -3.422 -16.826 15.714 1.00 59.44 298 LEU A N 1
ATOM 2451 C CA . LEU A 1 298 ? -2.922 -17.380 16.974 1.00 59.44 298 LEU A CA 1
ATOM 2452 C C . LEU A 1 298 ? -2.632 -16.276 17.996 1.00 59.44 298 LEU A C 1
ATOM 2454 O O . LEU A 1 298 ? -3.046 -16.367 19.151 1.00 59.44 298 LEU A O 1
ATOM 2458 N N . SER A 1 299 ? -1.956 -15.211 17.568 1.00 61.31 299 SER A N 1
ATOM 2459 C CA . SER A 1 299 ? -1.574 -14.104 18.447 1.00 61.31 299 SER A CA 1
ATOM 2460 C C . SER A 1 299 ? -2.783 -13.305 18.947 1.00 61.31 299 SER A C 1
ATOM 2462 O O . SER A 1 299 ? -2.865 -13.030 20.145 1.00 61.31 299 SER A O 1
ATOM 2464 N N . LEU A 1 300 ? -3.759 -13.005 18.081 1.00 60.69 300 LEU A N 1
ATOM 2465 C CA . LEU A 1 300 ? -5.012 -12.338 18.458 1.00 60.69 300 LEU A CA 1
ATOM 2466 C C . LEU A 1 300 ? -5.798 -13.151 19.497 1.00 60.69 300 LEU A C 1
ATOM 2468 O O . LEU A 1 300 ? -6.235 -12.609 20.513 1.00 60.69 300 LEU A O 1
ATOM 2472 N N . PHE A 1 301 ? -5.951 -14.456 19.257 1.00 58.44 301 PHE A N 1
ATOM 2473 C CA . PHE A 1 301 ? -6.681 -15.354 20.148 1.00 58.44 301 PHE A CA 1
ATOM 2474 C C . PHE A 1 301 ? -6.039 -15.426 21.538 1.00 58.44 301 PHE A C 1
ATOM 2476 O O . PHE A 1 301 ? -6.725 -15.278 22.551 1.00 58.44 301 PHE A O 1
ATOM 2483 N N . HIS A 1 302 ? -4.713 -15.576 21.603 1.00 60.91 302 HIS A N 1
ATOM 2484 C CA . HIS A 1 302 ? -3.988 -15.545 22.872 1.00 60.91 302 HIS A CA 1
ATOM 2485 C C . HIS A 1 302 ? -4.157 -14.214 23.612 1.00 60.91 302 HIS A C 1
ATOM 2487 O O . HIS A 1 302 ? -4.340 -14.212 24.832 1.00 60.91 302 HIS A O 1
ATOM 2493 N N . LEU A 1 303 ? -4.143 -13.085 22.900 1.00 60.31 303 LEU A N 1
ATOM 2494 C CA . LEU A 1 303 ? -4.275 -11.772 23.524 1.00 60.31 303 LEU A CA 1
ATOM 2495 C C . LEU A 1 303 ? -5.663 -11.560 24.145 1.00 60.31 303 LEU A C 1
ATOM 2497 O O . LEU A 1 303 ? -5.766 -11.108 25.286 1.00 60.31 303 LEU A O 1
ATOM 2501 N N . LEU A 1 304 ? -6.719 -11.955 23.425 1.00 56.94 304 LEU A N 1
ATOM 2502 C CA . LEU A 1 304 ? -8.096 -11.906 23.921 1.00 56.94 304 LEU A CA 1
ATOM 2503 C C . LEU A 1 304 ? -8.277 -12.803 25.150 1.00 56.94 304 LEU A C 1
ATOM 2505 O O . LEU A 1 304 ? -8.844 -12.364 26.145 1.00 56.94 304 LEU A O 1
ATOM 2509 N N . LEU A 1 305 ? -7.726 -14.021 25.140 1.00 57.44 305 LEU A N 1
ATOM 2510 C CA . LEU A 1 305 ? -7.772 -14.909 26.308 1.00 57.44 305 LEU A CA 1
ATOM 2511 C C . LEU A 1 305 ? -7.048 -14.340 27.536 1.00 57.44 305 LEU A C 1
ATOM 2513 O O . LEU A 1 305 ? -7.433 -14.641 28.664 1.00 57.44 305 LEU A O 1
ATOM 2517 N N . THR A 1 306 ? -5.996 -13.547 27.325 1.00 58.44 306 THR A N 1
ATOM 2518 C CA . THR A 1 306 ? -5.186 -12.986 28.416 1.00 58.44 306 THR A CA 1
ATOM 2519 C C . THR A 1 306 ? -5.851 -11.766 29.054 1.00 58.44 306 THR A C 1
ATOM 2521 O O . THR A 1 306 ? -5.775 -11.612 30.266 1.00 58.44 306 THR A O 1
ATOM 2524 N N . LYS A 1 307 ? -6.514 -10.914 28.261 1.00 53.34 307 LYS A N 1
ATOM 2525 C CA . LYS A 1 307 ? -7.136 -9.657 28.725 1.00 53.34 307 LYS A CA 1
ATOM 2526 C C . LYS A 1 307 ? -8.604 -9.796 29.167 1.00 53.34 307 LYS A C 1
ATOM 2528 O O . LYS A 1 307 ? -9.145 -8.853 29.729 1.00 53.34 307 LYS A O 1
ATOM 2533 N N . VAL A 1 308 ? -9.256 -10.933 28.896 1.00 45.19 308 VAL A N 1
ATOM 2534 C CA . VAL A 1 308 ? -10.635 -11.238 29.349 1.00 45.19 308 VAL A CA 1
ATOM 2535 C C . VAL A 1 308 ? -10.663 -11.880 30.753 1.00 45.19 308 VAL A C 1
ATOM 2537 O O . VAL A 1 308 ? -11.737 -12.044 31.330 1.00 45.19 308 VAL A O 1
ATOM 2540 N N . ARG A 1 309 ? -9.500 -12.230 31.319 1.0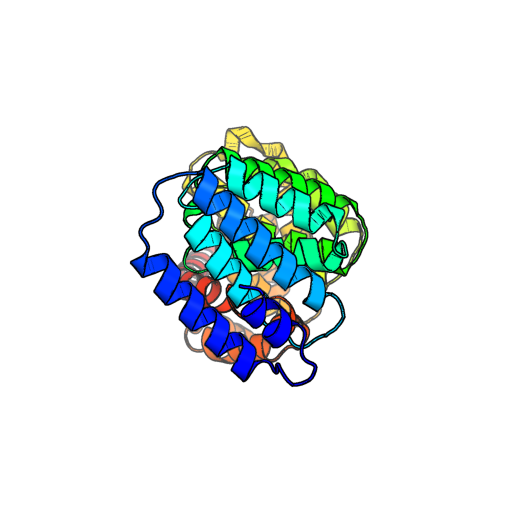0 35.25 309 ARG A N 1
ATOM 2541 C CA . ARG A 1 309 ? -9.348 -12.649 32.724 1.00 35.25 309 ARG A CA 1
ATOM 2542 C C . ARG A 1 309 ? -9.087 -11.455 33.629 1.00 35.25 309 ARG A C 1
ATOM 2544 O O . ARG A 1 309 ? -9.610 -11.494 34.762 1.00 35.25 309 ARG A O 1
#

pLDDT: mean 71.29, std 14.23, range [35.25, 95.0]

=== Feature glossary ===
Key to the feature types in this record:

pLDDT. pLDDT is the predicted lDDT-Cα score: AlphaFold's confidence that the local environment of each residue (all inter-atomic distances within 15 Å) is correctly placed. It is a per-residue number between 0 and 100, with higher meaning more reliable.

Radius of gyration, Cα contacts, bounding box. The geometric summary reports three shape descriptors. Rg (radius of gyration) measures how spread out the Cα atoms are about their centre of mass; compact globular proteins have small Rg, elongated or unfolded ones large. Cα contacts (<8 Å, |i−j|>4) count long-range residue pairs in spatial proximity — high for tightly packed folds, near zero for rods or random coil. The bounding-box extents give the protein's footprint along x, y, z in Å.

Backbone torsions (φ/ψ). Backbone dihedral angles. Every residue except chain termini has a φ (preceding-C → N → Cα → C) and a ψ (N → Cα → C → next-N). They are reported in degrees following the IUPAC sign convention. Secondary structure is essentially a statement about which (φ, ψ) basin each residue occupies.

Contact-map, Ramachandran, and PAE plots. Plot images: a contact map (which residues are close in 3D, as an N×N binary image), a Ramachandran scatter (backbone torsion angles, revealing secondary-structure composition at a glance), and — for AlphaFold structures — a PAE heatmap (pairwise prediction confidence).

Predicted aligned error. Predicted Aligned Error (PAE) is an AlphaFold confidence matrix: entry (i, j) is the expected error in the position of residue j, in ångströms, when the prediction is superimposed on the true structure at residue i. Low PAE within a block of residues means that block is internally rigid and well-predicted; high PAE between two blocks means their relative placement is uncertain even if each block individually is confident.

Secondary structure (3-state, P-SEA). Three-state secondary structure (P-SEA) collapses the eight DSSP classes into helix (a), strand (b), and coil (c). P-SEA assigns these from Cα geometry alone — distances and angles — without requiring backbone oxygens, so it works on any Cα trace.

Solvent-accessible surface area. Solvent-accessible surface area (SASA) is the area in Å² traced out by the centre of a 1.4 Å probe sphere (a water molecule) rolled over the protein's van der Waals surface (Shrake–Rupley / Lee–Richards construction). Buried residues have near-zero SASA; fully exposed residues can exceed 200 Å². The total SASA scales roughly with the number of surface residues.

Foldseek 3Di. The Foldseek 3Di string encodes local tertiary geometry as a 20-letter alphabet — one character per residue — derived from the relative positions of nearby Cα atoms. Unlike the amino-acid sequence, 3Di is a direct function of the 3D structure, so two proteins with the same fold have similar 3Di strings even at low sequence identity.

B-factor. For experimental (PDB) structures, the B-factor (temperature factor) quantifies the positional spread of each atom in the crystal — a combination of thermal vibration and static disorder — in units of Å². High B-factors mark flexible loops or poorly resolved regions; low B-factors mark the rigid, well-ordered core.

mmCIF coordinates. The mmCIF block holds the 3D Cartesian coordinates of each backbone atom (N, Cα, C, O) in ångströms. mmCIF is the PDB's canonical archive format — a tagged-loop text representation of the atomic model.

InterPro / GO / CAT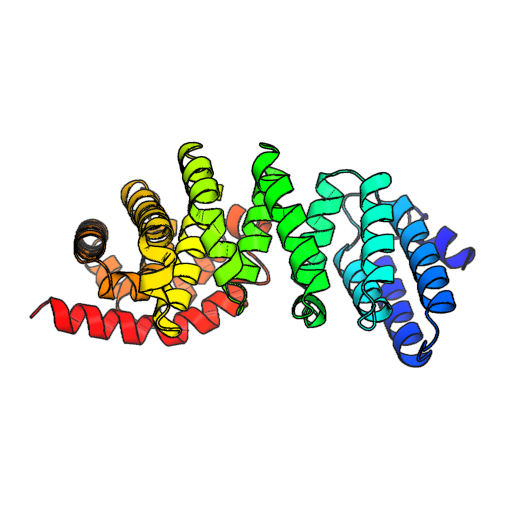H / organism. Functional annotations link the protein to curated databases. InterPro entries identify conserved domains and families by matching the sequence against member-database signatures (Pfam, PROSITE, CDD, …). Gene Ontology (GO) terms describe molecular function, biological process, and cellular component in a controlled vocabulary. CATH places the structure in a hierarchical fold classification (Class/Architecture/Topology/Homologous-superfamily). The organism is the source species.

Rendered structure images. Structure images are PyMOL renders from six orthogonal camera directions. Cartoon representation draws helices as coils and strands as arrows; sticks shows the backbone as bonds; surface shows the solvent-excluded envelope. Rainbow coloring maps sequence position to hue (blue→red, N→C); chain coloring assigns a distinct color per polypeptide.

Sequence. This is the polypeptide sequence — one letter per residue, N-terminus first. Length ranges from a few dozen residues for small domains to over a thousand for large multi-domain proteins.

Secondary structure (8-state, DSSP). The SS8 string is DSSP's per-residue secondary-structure call. α-helix (H) means an i→i+4 H-bond ladder; β-strand (E) means the residue participates in a β-sheet; 3₁₀ (G) and π (I) are tighter and wider helices; T/S are turns/bends; '-' is loop.

Nearest PDB structures. Structural nearest neighbors (via Foldseek easy-search vs the PDB). Reported per hit: target PDB id, E-value, and alignment TM-score. A TM-score above ~0.5 is the conventional threshold for 'same fold'.